Protein 5AJG (pdb70)

Radius of gyration: 19.53 Å; Cα contacts (8 Å, |Δi|>4): 679; chains: 1; bounding box: 51×51×45 Å

InterPro domains:
  IPR003018 GAF domain [PF01590] (153-315)
  IPR003018 GAF domain [SM00065] (152-326)
  IPR003594 Histidine kinase/HSP90-like ATPase domain [PF02518] (638-745)
  IPR003594 Histidine kinase/HSP90-like ATPase domain [SM00387] (637-747)
  IPR004358 Signal transduction histidine kinase-related protein, C-terminal [PR00344] (674-688)
  IPR004358 Signal transduction histidine kinase-related protein, C-terminal [PR00344] (707-725)
  IPR004358 Signal transduction histidine kinase-related protein, C-terminal [PR00344] (731-744)
  IPR005467 Histidine kinase domain [PS50109] (529-747)
  IPR013515 Phytochrome, central region [PF00360] (332-505)
  IPR013654 PAS fold-2 [PF08446] (24-128)
  IPR016132 Phytochrome chromophore attachment domain [PS50046] (152-310)
  IPR029016 GAF-like domain superfamily [G3DSA:3.30.450.40] (23-478)
  IPR035965 PAS domain superfamily [SSF55785] (13-129)
  IPR036097 Signal transduction histidine kinase, dimerisation/phosphoacceptor domain superfamily [SSF47384] (509-589)
  IPR036890 Histidine kinase/HSP90-like ATPase superfamily [G3DSA:3.30.565.10] (571-741)
  IPR036890 Histidine kinase/HSP90-like ATPase superfamily [SSF55874] (597-744)
  IPR043150 Phytochrome, PHY domain superfamily [G3DSA:3.30.450.270] (325-495)
  IPR050351 Bacteriophytochrome/Sensor protein kinase WalK/GraS-like [PTHR42878] (124-746)

CATH classification: 3.30.450.20 (+1 more: 3.30.450.40)

Solvent-accessible surface area: 14127 Å² total; per-residue (Å²): 153,96,97,25,69,9,102,72,87,69,10,67,132,23,68,118,160,28,23,47,60,22,11,16,45,22,38,3,14,0,12,52,27,0,0,0,4,0,0,32,13,162,54,0,74,0,16,0,0,0,88,26,0,30,102,32,21,65,74,102,11,108,76,4,74,47,57,50,0,49,66,42,10,92,141,17,22,70,42,1,105,91,43,30,177,98,34,82,23,81,5,99,138,21,117,108,32,80,6,15,0,15,0,16,94,50,71,116,2,2,0,0,10,2,8,71,78,106,62,88,188,86,5,60,138,30,3,72,52,6,107,67,69,173,22,1,4,85,45,4,2,86,14,3,56,137,40,5,45,2,5,11,0,2,3,10,77,25,40,152,95,20,29,2,60,15,64,3,19,2,84,119,157,87,53,145,42,49,87,40,94,157,51,68,32,61,71,20,28,52,20,6,53,44,8,25,47,146,73,66,12,28,19,4,4,49,1,181,21,82,52,18,62,2,55,49,46,38,6,75,67,84,117,36,32,1,40,0,14,18,2,20,0,16,8,18,16,91,66,64,27,91,69,3,77,128,73,43,9,8,2,13,3,16,2,2,0,32,24,59,49,131,20,31,0,9,3,19,0,12,31,118,79,74,58,66,8,53,15,102,42,20,62,33,1,43,104,3,2,121,48,1,14,38,10,2,85,122,54,87,118

Nearest PDB structures (foldseek):
  5ajg-assembly1_A  TM=1.003E+00  e=7.011E-70  Deinococcus radiodurans
  4cqh-assembly1_A  TM=9.995E-01  e=2.081E-64  Deinococcus radiodurans
  7z9e-assembly1_A  TM=9.883E-01  e=1.130E-60  Deinococcus radiodurans R1 = ATCC 13939 = DSM 20539
  7z9d-assembly1_A  TM=9.880E-01  e=2.053E-60  Deinococcus radiod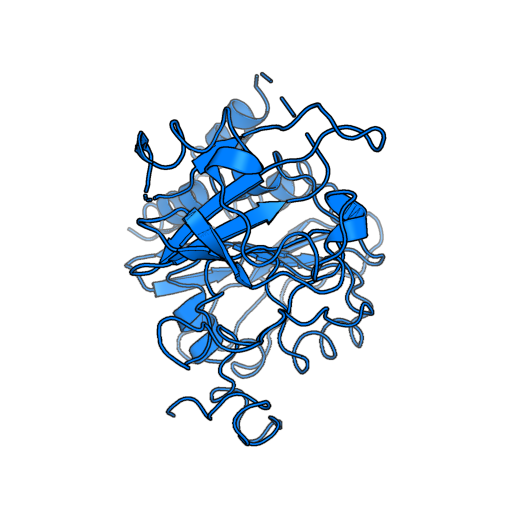urans R1 = ATCC 13939 = DSM 20539
  8bor-assembly1_A  TM=9.809E-01  e=2.938E-60  Deinococcus radiodurans R1 = ATCC 13939 = DSM 20539

Secondary structure (DSSP, 8-state):
-PPPPPGGGTPPPP-TT-GGG--TT--SEE-TTSEEEEEETTT-BEEEEETTHHHHHSS-HHHHTT-BHHHH-TTHHHHHHHH---EEEEE---TT--EEEEEEEETTEEEEEEEE--HHHHHHHHHHH--SHHHHHHHHHHHHHHHH--SEEEEEEE-TTS-EEEEEEEE-TTPPP-TT-EE-GGGS-HHHHHHHHHS-EEEES-TTPPPEEEESSEETTTTEE---TT-TTBPPPHHHHHHHHHTT-SEEEEEEEEETTEEEEEEEEEESS-----HHHHHHHHHHHHHHHHHHHHHH-

Organism: Deinococcus radiodurans (strain ATCC 13939 / DSM 20539 / JCM 16871 / CCUG 27074 / LMG 4051 / NBRC 15346 / NCIMB 9279 / VKM B-1422 / R1) (NCBI:txid243230)

Structure (mmCIF, N/CA/C/O backbone):
data_5AJG
#
_entry.id   5AJG
#
_cell.length_a   95.361
_cell.length_b   53.028
_cell.length_c   66.219
_cell.angle_alpha   90.00
_cell.angle_beta   90.90
_cell.angle_gamma   90.00
#
_symmetry.space_group_name_H-M   'C 1 2 1'
#
loop_
_entity.id
_entity.type
_entity.pdbx_description
1 polymer BACTERIOPHYTOCHROME
2 non-polymer '3-[2-[(Z)-[3-(2-carboxyethyl)-5-[(Z)-(4-ethenyl-3-methyl-5-oxidanylidene-pyrrol-2-ylidene)methyl]-4-methyl-pyrrol-1-ium -2-ylidene]methyl]-5-[(Z)-[(3E)-3-ethylidene-4-methyl-5-oxidanylidene-pyrrolidin-2-ylidene]methyl]-4-methyl-1H-pyrrol-3- yl]propanoic acid'
3 water water
#
loop_
_atom_site.group_PDB
_atom_site.id
_atom_site.type_symbol
_atom_site.label_atom_id
_atom_site.label_alt_id
_atom_site.label_comp_id
_atom_site.label_asym_id
_atom_site.label_entity_id
_atom_site.label_seq_id
_atom_site.pdbx_PDB_ins_code
_atom_site.Cartn_x
_atom_site.Cartn_y
_atom_site.Cartn_z
_atom_site.occupancy
_atom_site.B_iso_or_equiv
_atom_site.auth_seq_id
_atom_site.auth_comp_id
_atom_site.auth_asym_id
_atom_site.auth_atom_id
_atom_site.pdbx_PDB_model_num
ATOM 1 N N . LEU A 1 6 ? 0.186 -17.134 16.734 1.00 24.52 6 LEU A N 1
ATOM 2 C CA . LEU A 1 6 ? 1.585 -16.648 16.984 1.00 27.20 6 LEU A CA 1
ATOM 3 C C . LEU A 1 6 ? 1.553 -15.196 17.438 1.00 25.37 6 LEU A C 1
ATOM 4 O O . LEU A 1 6 ? 0.668 -14.457 17.024 1.00 26.25 6 LEU A O 1
ATOM 9 N N . PRO A 1 7 ? 2.540 -14.783 18.256 1.00 25.80 7 PRO A N 1
ATOM 10 C CA . PRO A 1 7 ? 2.545 -13.440 18.879 1.00 24.03 7 PRO A CA 1
ATOM 11 C C . PRO A 1 7 ? 2.575 -12.288 17.912 1.00 22.01 7 PRO A C 1
ATOM 12 O O . PRO A 1 7 ? 3.094 -12.404 16.795 1.00 21.16 7 PRO A O 1
ATOM 16 N N . PHE A 1 8 ? 2.001 -11.163 18.319 1.00 18.70 8 PHE A N 1
ATOM 17 C CA . PHE A 1 8 ? 1.972 -9.996 17.454 1.00 14.91 8 PHE A CA 1
ATOM 18 C C . PHE A 1 8 ? 3.381 -9.567 17.051 1.00 15.11 8 PHE A C 1
ATOM 19 O O . PHE A 1 8 ? 4.288 -9.506 17.888 1.00 16.88 8 PHE A O 1
ATOM 27 N N . PHE A 1 9 ? 3.518 -9.154 15.810 1.00 13.11 9 PHE A N 1
ATOM 28 C CA . PHE A 1 9 ? 4.662 -8.370 15.427 1.00 12.86 9 PHE A CA 1
ATOM 29 C C . PHE A 1 9 ? 4.559 -6.976 16.021 1.00 12.72 9 PHE A C 1
ATOM 30 O O . PHE A 1 9 ? 3.461 -6.484 16.261 1.00 13.04 9 PHE A O 1
ATOM 38 N N . PRO A 1 10 ? 5.692 -6.279 16.164 1.00 13.14 10 PRO A N 1
ATOM 39 C CA . PRO A 1 10 ? 5.614 -4.843 16.399 1.00 12.09 10 P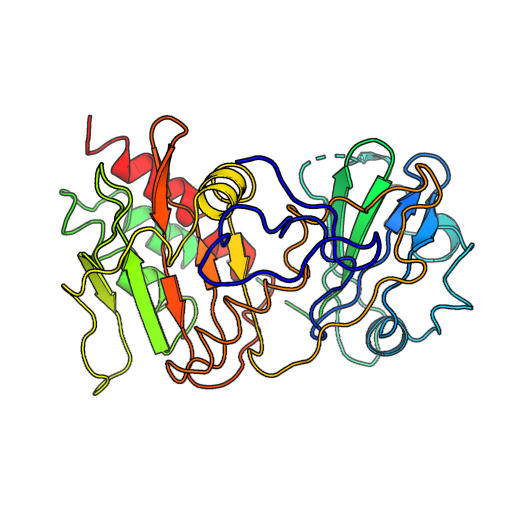RO A CA 1
ATOM 40 C C . PRO A 1 10 ? 4.865 -4.171 15.253 1.00 11.16 10 PRO A C 1
ATOM 41 O O . PRO A 1 10 ? 4.876 -4.645 14.128 1.00 11.98 10 PRO A O 1
ATOM 45 N N . PRO A 1 11 ? 4.244 -3.007 15.523 1.00 11.00 11 PRO A N 1
ATOM 46 C CA . PRO A 1 11 ? 3.634 -2.237 14.458 1.00 10.74 11 PRO A CA 1
ATOM 47 C C . PRO A 1 11 ? 4.702 -1.710 13.492 1.00 10.98 11 PRO A C 1
ATOM 48 O O . PRO A 1 11 ? 5.900 -1.671 13.800 1.00 11.05 11 PRO A O 1
ATOM 52 N N . LEU A 1 12 ? 4.258 -1.249 12.327 1.00 11.23 12 LEU A N 1
ATOM 53 C CA . LEU A 1 12 ? 5.197 -0.879 11.280 1.00 11.94 1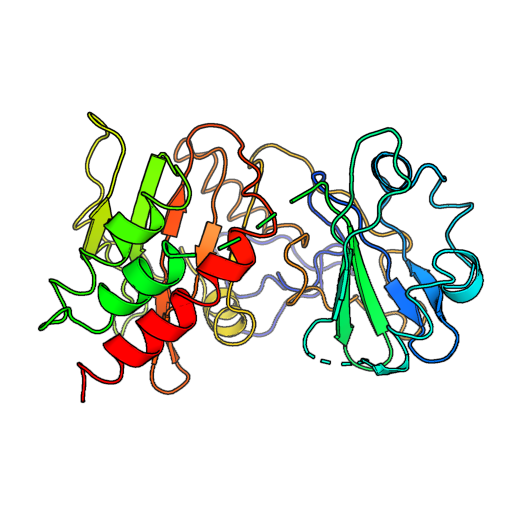2 LEU A CA 1
ATOM 54 C C . LEU A 1 12 ? 6.111 0.264 11.708 1.00 12.18 12 LEU A C 1
ATOM 55 O O . LEU A 1 12 ? 7.301 0.288 11.343 1.00 13.70 12 LEU A O 1
ATOM 60 N N . TYR A 1 13 ? 5.563 1.211 12.458 1.00 11.30 13 TYR A N 1
ATOM 61 C CA . 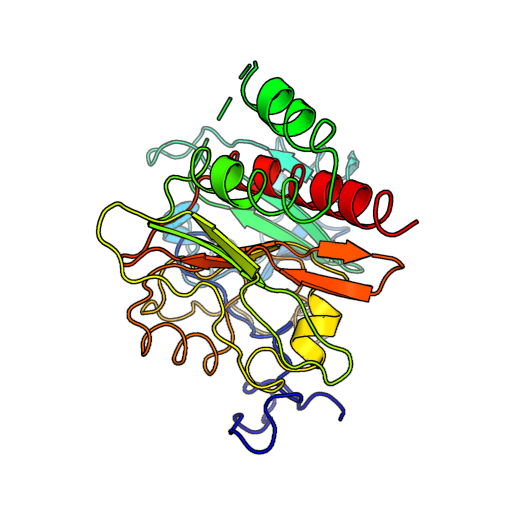TYR A 1 13 ? 6.315 2.388 12.876 1.00 12.01 13 TYR A CA 1
ATOM 62 C C . TYR A 1 13 ? 7.302 2.080 14.007 1.00 11.71 13 TYR A C 1
ATOM 63 O O . TYR A 1 13 ? 8.112 2.953 14.357 1.00 13.18 13 TYR A O 1
ATOM 72 N N . LEU A 1 14 ? 7.284 0.860 14.543 1.00 11.71 14 LEU A N 1
ATOM 73 C CA . LEU A 1 14 ? 8.335 0.364 15.455 1.00 12.73 14 LEU A CA 1
ATOM 74 C C . LEU A 1 14 ? 9.183 -0.719 14.777 1.00 13.30 14 LEU A C 1
ATOM 75 O O . LEU A 1 14 ? 9.830 -1.520 15.450 1.00 16.47 14 LEU A O 1
ATOM 80 N N . GLY A 1 15 ? 9.193 -0.724 13.448 1.00 13.60 15 GLY A N 1
ATOM 81 C CA . GLY A 1 15 ? 10.070 -1.584 12.693 1.00 15.26 15 GLY A CA 1
ATOM 82 C C . GLY A 1 15 ? 9.533 -2.975 12.439 1.00 15.13 15 GLY A C 1
ATOM 83 O O . GLY A 1 15 ? 10.286 -3.848 11.983 1.00 17.32 15 GLY A O 1
ATOM 84 N N . GLY A 1 16 ? 8.275 -3.239 12.745 1.00 13.97 16 GLY A N 1
ATOM 85 C CA . GLY A 1 16 ? 7.758 -4.584 12.550 1.00 13.44 16 GLY A CA 1
ATOM 86 C C . GLY A 1 16 ? 7.618 -4.917 11.099 1.00 13.43 16 GLY A C 1
ATOM 87 O O . GLY A 1 16 ? 7.484 -4.038 10.260 1.00 15.09 16 GLY A O 1
ATOM 88 N N . PRO A 1 17 ? 7.593 -6.209 10.768 1.00 14.15 17 PRO A N 1
ATOM 89 C CA . PRO A 1 17 ? 7.425 -6.585 9.376 1.00 14.98 17 PRO A CA 1
ATOM 90 C C . PRO A 1 17 ? 6.049 -6.204 8.842 1.00 13.55 17 PRO A C 1
ATOM 91 O O . PRO A 1 17 ? 5.046 -6.216 9.542 1.00 13.81 17 PRO A O 1
ATOM 95 N N . GLU A 1 18 ? 6.002 -5.947 7.543 1.00 14.19 18 GLU A N 1
ATOM 96 C CA . GLU A 1 18 ? 4.744 -5.866 6.842 1.00 13.41 18 GLU A CA 1
ATOM 97 C C . GLU A 1 18 ? 4.191 -7.262 6.595 1.00 13.01 18 GLU A C 1
ATOM 98 O O . GLU A 1 18 ? 4.913 -8.199 6.311 1.00 15.86 18 GLU A O 1
ATOM 104 N N . ILE A 1 19 ? 2.898 -7.362 6.721 1.00 15.06 19 ILE A N 1
ATOM 105 C CA . ILE A 1 19 ? 2.208 -8.611 6.742 1.00 13.42 19 ILE A CA 1
ATOM 106 C C . ILE A 1 19 ? 2.034 -9.202 5.347 1.00 12.64 19 ILE A C 1
ATOM 107 O O . ILE A 1 19 ? 1.721 -8.470 4.412 1.00 13.16 19 ILE A O 1
ATOM 112 N N . THR A 1 20 ? 2.227 -10.506 5.236 1.00 13.34 20 THR A N 1
ATOM 113 C CA . THR A 1 20 ? 1.929 -11.208 4.031 1.00 13.23 20 THR A CA 1
ATOM 114 C C . THR A 1 20 ? 0.948 -12.355 4.341 1.00 11.98 20 THR A C 1
ATOM 115 O O . THR A 1 20 ? 0.575 -12.596 5.483 1.00 12.76 20 THR A O 1
ATOM 119 N N . THR A 1 21 ? 0.601 -13.120 3.313 1.00 13.34 21 THR A N 1
ATOM 120 C CA . THR A 1 21 ? -0.236 -14.285 3.516 1.00 13.70 21 THR A CA 1
ATOM 121 C C . THR A 1 21 ? 0.441 -15.378 4.373 1.00 14.16 21 THR A C 1
ATOM 122 O O . THR A 1 21 ? -0.222 -16.314 4.787 1.00 16.46 21 THR A O 1
ATOM 126 N N . GLU A 1 22 ? 1.743 -15.272 4.614 1.00 14.06 22 GLU A N 1
ATOM 127 C CA . GLU A 1 22 ? 2.411 -16.203 5.521 1.00 16.26 22 GLU A CA 1
ATOM 128 C C . GLU A 1 22 ? 2.197 -15.922 7.002 1.00 15.48 22 GLU A C 1
ATOM 129 O O . GLU A 1 22 ? 2.484 -16.757 7.843 1.00 19.52 22 GLU A O 1
ATOM 135 N N . ASN A 1 23 ? 1.700 -14.741 7.351 1.00 14.45 23 ASN A N 1
ATOM 136 C CA . ASN A 1 23 ? 1.669 -14.301 8.744 1.00 14.22 23 ASN A CA 1
ATOM 137 C C . ASN A 1 23 ? 0.510 -13.341 9.058 1.00 12.78 23 ASN A C 1
ATOM 138 O O . ASN A 1 23 ? 0.617 -12.536 9.986 1.00 14.31 23 ASN A O 1
ATOM 143 N N . CYS A 1 24 ? -0.615 -13.567 8.393 1.00 14.07 24 CYS A N 1
ATOM 144 C CA . CYS A 1 24 ? -1.849 -12.815 8.597 1.00 13.99 24 CYS A CA 1
ATOM 145 C C . CYS A 1 24 ? -2.138 -12.553 10.059 1.00 13.32 24 CYS A C 1
ATOM 146 O O . CYS A 1 24 ? -2.568 -11.463 10.435 1.00 14.66 24 CYS A O 1
ATOM 149 N N . GLU A 1 25 ? -1.986 -13.581 10.870 1.00 12.78 25 GLU A N 1
ATOM 150 C CA A GLU A 1 25 ? -2.422 -13.599 12.238 0.50 14.07 25 GLU A CA 1
ATOM 151 C CA B GLU A 1 25 ? -2.499 -13.479 12.231 0.50 12.15 25 GLU A CA 1
ATOM 152 C C . GLU A 1 25 ? -1.565 -12.731 13.171 1.00 12.36 25 GLU A C 1
ATOM 153 O O . GLU A 1 25 ? -1.949 -12.509 14.291 1.00 14.19 25 GLU A O 1
ATOM 164 N N . ARG A 1 26 ? -0.381 -12.313 12.689 1.00 11.76 26 ARG A N 1
ATOM 165 C CA . ARG A 1 26 ? 0.583 -11.605 13.545 1.00 11.93 26 ARG A CA 1
ATOM 166 C C . ARG A 1 26 ? 0.452 -10.088 13.447 1.00 11.91 26 ARG A C 1
ATOM 167 O O . ARG A 1 26 ? 1.138 -9.361 14.151 1.00 12.60 26 ARG A O 1
ATOM 175 N N . GLU A 1 27 ? -0.399 -9.586 12.568 1.00 11.41 27 GLU A N 1
ATOM 176 C CA . GLU A 1 27 ? -0.550 -8.153 12.426 1.00 11.36 27 GLU A CA 1
ATOM 177 C C . GLU A 1 27 ? -1.184 -7.571 13.677 1.00 10.86 27 GLU A C 1
ATOM 178 O O . GLU A 1 27 ? -2.252 -8.010 14.079 1.00 11.21 27 GLU A O 1
ATOM 184 N N . PRO A 1 28 ? -0.564 -6.534 14.267 1.00 10.20 28 PRO A N 1
ATOM 185 C CA . PRO A 1 28 ? -1.136 -5.910 15.477 1.00 10.25 28 PRO A CA 1
ATOM 186 C C . PRO A 1 28 ? -2.185 -4.871 15.065 1.00 9.33 28 PRO A C 1
ATOM 187 O O . PRO A 1 28 ? -1.987 -3.653 15.145 1.00 9.91 28 PRO A O 1
ATOM 191 N N . ILE A 1 29 ? -3.334 -5.384 14.635 1.00 9.97 29 ILE A N 1
ATOM 192 C CA . ILE A 1 29 ? -4.359 -4.542 14.003 1.00 9.32 29 ILE A CA 1
ATOM 193 C C . ILE A 1 29 ? -4.936 -3.532 14.983 1.00 9.18 29 ILE A C 1
ATOM 194 O O . ILE A 1 29 ? -5.534 -2.546 14.557 1.00 9.85 29 ILE A O 1
ATOM 199 N N . HIS A 1 30 ? -4.786 -3.774 16.290 1.00 9.36 30 HIS A N 1
ATOM 200 C CA . HIS A 1 30 ? -5.342 -2.887 17.294 1.00 9.89 30 HIS A CA 1
ATOM 201 C C . HIS A 1 30 ? -4.536 -1.604 17.511 1.00 9.48 30 HIS A C 1
ATOM 202 O O . HIS A 1 30 ? -5.018 -0.704 18.173 1.00 10.00 30 HIS A O 1
ATOM 209 N N . ILE A 1 31 ? -3.319 -1.547 16.983 1.00 9.16 31 ILE A N 1
ATOM 210 C CA . ILE A 1 31 ? -2.402 -0.408 17.210 1.00 9.41 31 ILE A CA 1
ATOM 211 C C . ILE A 1 31 ? -1.840 0.160 15.908 1.00 8.85 31 ILE A C 1
ATOM 212 O O . ILE A 1 31 ? -0.616 0.326 15.754 1.00 10.09 31 ILE A O 1
ATOM 217 N N . PRO A 1 32 ? -2.702 0.547 14.950 1.00 9.06 32 PRO A N 1
ATOM 218 C CA . PRO A 1 32 ? -2.170 1.031 13.690 1.00 9.54 32 PRO A CA 1
ATOM 219 C C . PRO A 1 32 ? -1.594 2.454 13.751 1.00 9.29 32 PRO A C 1
ATOM 220 O O . PRO A 1 32 ? -0.968 2.889 12.780 1.00 10.69 32 PRO A O 1
ATOM 224 N N . GLY A 1 33 ? -1.846 3.181 14.823 1.00 8.92 33 GLY A N 1
ATOM 225 C CA . GLY A 1 33 ? -1.301 4.544 14.901 1.00 8.98 33 GLY A CA 1
ATOM 226 C C . GLY A 1 33 ? -1.944 5.533 13.949 1.00 8.98 33 GLY A C 1
ATOM 227 O O . GLY A 1 33 ? -1.360 6.575 13.654 1.00 9.71 33 GLY A O 1
ATOM 228 N N . SER A 1 34 ? -3.158 5.240 13.497 1.00 9.09 34 SER A N 1
ATOM 229 C CA . SER A 1 34 ? -3.820 5.988 12.441 1.00 8.87 34 SER A CA 1
ATOM 230 C C . SER A 1 34 ? -5.314 5.653 12.460 1.00 8.97 34 SER A C 1
ATOM 231 O O . SER A 1 34 ? -5.726 4.654 13.061 1.00 9.04 34 SER A O 1
ATOM 234 N N . ILE A 1 35 ? -6.066 6.545 11.813 1.00 8.78 35 ILE A N 1
ATOM 235 C CA . ILE A 1 35 ? -7.523 6.488 11.773 1.00 8.37 35 ILE A CA 1
ATOM 236 C C . ILE A 1 35 ? -8.042 6.646 10.380 1.00 8.34 35 ILE A C 1
ATOM 237 O O . ILE A 1 35 ? -7.332 7.005 9.451 1.00 9.62 35 ILE A O 1
ATOM 242 N N . GLN A 1 36 ? -9.325 6.384 10.229 1.00 8.90 36 GLN A N 1
ATOM 243 C CA . GLN A 1 36 ? -10.048 6.608 8.991 1.00 8.66 36 GLN A CA 1
ATOM 244 C C . GLN A 1 36 ? -10.460 8.082 8.910 1.00 8.87 36 GLN A C 1
ATOM 245 O O . GLN A 1 36 ? -10.772 8.718 9.929 1.00 10.00 36 GLN A O 1
ATOM 251 N N . PRO A 1 37 ? -10.537 8.630 7.689 1.00 8.53 37 PRO A N 1
ATOM 252 C CA . PRO A 1 37 ? -10.696 10.086 7.558 1.00 9.48 37 PRO A CA 1
ATOM 253 C C . PRO A 1 37 ? -12.095 10.627 7.738 1.00 9.99 37 PRO A C 1
ATOM 254 O O . PRO A 1 37 ? -12.268 11.841 7.661 1.00 11.54 37 PRO A O 1
ATOM 258 N N . HIS A 1 38 ? -13.102 9.805 8.004 1.00 9.74 38 HIS A N 1
ATOM 259 C CA . HIS A 1 38 ? -14.461 10.311 8.211 1.00 10.18 38 HIS A CA 1
ATOM 260 C C . HIS A 1 38 ? -14.693 10.896 9.584 1.00 9.41 38 HIS A C 1
ATOM 261 O O . HIS A 1 38 ? -15.767 11.406 9.834 1.00 10.87 38 HIS A O 1
ATOM 268 N N . GLY A 1 39 ? -13.700 10.828 10.473 1.00 9.16 39 GLY A N 1
ATOM 269 C CA . GLY A 1 39 ? -13.775 11.497 11.747 1.00 9.08 39 GLY A CA 1
ATOM 270 C C . GLY A 1 39 ? -12.403 11.950 12.177 1.00 9.06 39 GLY A C 1
ATOM 271 O O . GLY A 1 39 ? -11.433 11.781 11.445 1.00 9.57 39 GLY A O 1
ATOM 272 N N . ALA A 1 40 ? -12.345 12.533 13.372 1.00 9.23 40 ALA A N 1
ATOM 273 C CA . ALA A 1 40 ? -11.081 12.929 14.004 1.00 9.74 40 ALA A CA 1
ATOM 274 C C . ALA A 1 40 ? -10.949 12.207 15.343 1.00 8.84 40 ALA A C 1
ATOM 275 O O . ALA A 1 40 ? -11.941 11.860 15.960 1.00 9.58 40 ALA A O 1
ATOM 277 N N . LEU A 1 41 ? -9.710 12.033 15.778 1.00 9.08 41 LEU A N 1
ATOM 278 C CA . LEU A 1 41 ? -9.431 11.361 17.026 1.00 9.27 41 LEU A CA 1
ATOM 279 C C . LEU A 1 41 ? -8.379 12.163 17.790 1.00 9.43 41 LEU A C 1
ATOM 280 O O . LEU A 1 41 ? -7.355 12.534 17.225 1.00 10.22 41 LEU A O 1
ATOM 285 N N . LEU A 1 42 ? -8.667 12.387 19.075 1.00 9.21 42 LEU A N 1
ATOM 286 C CA A LEU A 1 42 ? -7.740 12.944 20.068 0.50 10.22 42 LEU A CA 1
ATOM 287 C CA B LEU A 1 42 ? -7.688 12.912 20.007 0.50 10.44 42 LEU A CA 1
ATOM 288 C C . LEU A 1 42 ? -7.516 11.934 21.146 1.00 9.29 42 LEU A C 1
ATOM 289 O O . LEU A 1 42 ? -8.457 11.224 21.502 1.00 10.69 42 LEU A O 1
ATOM 298 N N . THR A 1 43 ? -6.329 11.917 21.744 1.00 9.10 43 THR A N 1
ATOM 299 C CA . THR A 1 43 ? -6.129 11.231 23.009 1.00 9.74 43 THR A CA 1
ATOM 300 C C . THR A 1 43 ? -5.718 12.257 24.042 1.00 9.46 43 THR A C 1
ATOM 301 O O . THR A 1 43 ? -5.067 13.241 23.715 1.00 10.25 43 THR A O 1
ATOM 305 N N . ALA A 1 44 ? -6.118 12.010 25.299 1.00 10.41 44 ALA A N 1
ATOM 306 C CA . ALA A 1 44 ? -5.862 12.948 26.366 1.00 10.80 44 ALA A CA 1
ATOM 307 C C . ALA A 1 44 ? -5.528 12.218 27.638 1.00 11.12 44 ALA A C 1
ATOM 308 O O . ALA A 1 44 ? -5.997 11.134 27.919 1.00 12.18 44 ALA A O 1
ATOM 310 N N . ASP A 1 45 ? -4.695 12.856 28.472 1.00 11.93 45 ASP A N 1
ATOM 311 C CA . ASP A 1 45 ? -4.382 12.320 29.762 1.00 12.54 45 ASP A CA 1
ATOM 312 C C . ASP A 1 45 ? -5.651 12.225 30.616 1.00 13.00 45 ASP A C 1
ATOM 313 O O . ASP A 1 45 ? -6.401 13.202 30.744 1.00 13.99 45 ASP A O 1
ATOM 318 N N . GLY A 1 46 ? -5.867 11.081 31.236 1.00 13.57 46 GLY A N 1
ATOM 319 C CA . GLY A 1 46 ? -7.084 10.842 31.987 1.00 14.11 46 GLY A CA 1
ATOM 320 C C . GLY A 1 46 ? -7.212 11.544 33.323 1.00 15.75 46 GLY A C 1
ATOM 321 O O . GLY A 1 46 ? -8.272 11.482 33.907 1.00 17.19 46 GLY A O 1
ATOM 322 N N . HIS A 1 47 ? -6.151 12.179 33.802 1.00 14.89 47 HIS A N 1
ATOM 323 C CA . HIS A 1 47 ? -6.174 12.990 34.998 1.00 15.66 47 HIS A CA 1
ATOM 324 C C . HIS A 1 47 ? -6.152 14.447 34.660 1.00 15.21 47 HIS A C 1
ATOM 325 O O . HIS A 1 47 ? -7.013 15.172 35.138 1.00 17.85 47 HIS A O 1
ATOM 332 N N . SER A 1 48 ? -5.188 14.915 33.872 1.00 15.45 48 SER A N 1
ATOM 333 C CA . SER A 1 48 ? -5.069 16.338 33.586 1.00 16.16 48 SER A CA 1
ATOM 334 C C . SER A 1 48 ? -5.987 16.823 32.471 1.00 16.16 48 SER A C 1
ATOM 335 O O . SER A 1 48 ? -6.244 18.010 32.372 1.00 17.27 48 SER A O 1
ATOM 338 N N . GLY A 1 49 ? -6.382 15.922 31.563 1.00 14.50 49 GLY A N 1
ATOM 339 C CA . GLY A 1 49 ? -7.069 16.282 30.333 1.00 15.39 49 GLY A CA 1
ATOM 340 C C . GLY A 1 49 ? -6.180 16.897 29.285 1.00 14.06 49 GLY A C 1
ATOM 341 O O . GLY A 1 49 ? -6.671 17.341 28.267 1.00 14.92 49 GLY A O 1
ATOM 342 N N . GLU A 1 50 ? -4.842 16.875 29.472 1.00 14.03 50 GLU A N 1
ATOM 343 C CA . GLU A 1 50 ? -3.933 17.378 28.441 1.00 13.70 50 GLU A CA 1
ATOM 344 C C . GLU A 1 50 ? -4.149 16.553 27.155 1.00 12.55 50 GLU A C 1
ATOM 345 O O . GLU A 1 50 ? -4.047 15.324 27.207 1.00 12.52 50 GLU A O 1
ATOM 351 N N . VAL A 1 51 ? -4.328 17.232 26.022 1.00 12.86 51 VAL A N 1
ATOM 352 C CA . VAL A 1 51 ? -4.426 16.573 24.728 1.00 11.56 51 VAL A CA 1
ATOM 353 C C . VAL A 1 51 ? -3.008 16.141 24.335 1.00 10.78 51 VAL A C 1
ATOM 354 O O . VAL A 1 51 ? -2.112 16.984 24.178 1.00 12.48 51 VAL A O 1
ATOM 358 N N . LEU A 1 52 ? -2.840 14.836 24.179 1.00 10.51 52 LEU A N 1
ATOM 359 C CA . LEU A 1 52 ? -1.560 14.215 23.939 1.00 10.34 52 LEU A CA 1
ATOM 360 C C . LEU A 1 52 ? -1.298 13.860 22.504 1.00 10.01 52 LEU A C 1
ATOM 361 O O . LEU A 1 52 ? -0.177 13.980 22.027 1.00 11.50 52 LEU A O 1
ATOM 366 N N . GLN A 1 53 ? -2.320 13.356 21.806 1.00 9.32 53 GLN A N 1
ATOM 367 C CA . GLN A 1 53 ? -2.199 12.940 20.412 1.00 9.54 53 GLN A CA 1
ATOM 368 C C . GLN A 1 53 ? -3.389 13.493 19.643 1.00 9.07 53 GLN A C 1
ATOM 369 O O . GLN A 1 53 ? -4.488 13.536 20.163 1.00 9.97 53 GLN A O 1
ATOM 375 N N . VAL A 1 54 ? -3.146 13.876 18.404 1.00 9.37 54 VAL A N 1
ATOM 376 C CA . VAL A 1 54 ? -4.185 14.466 17.555 1.00 9.98 54 VAL A CA 1
ATOM 377 C C . VAL A 1 54 ? -4.058 13.863 16.153 1.00 9.48 54 VAL A C 1
ATOM 378 O O . VAL A 1 54 ? -2.979 13.829 15.581 1.00 10.06 54 VAL A O 1
ATOM 382 N N . SER A 1 55 ? -5.173 13.404 15.580 1.00 9.15 55 SER A N 1
ATOM 383 C CA . SER A 1 55 ? -5.136 12.962 14.215 1.00 9.16 55 SER A CA 1
ATOM 384 C C . SER A 1 55 ? -4.795 14.134 13.290 1.00 9.15 55 SER A C 1
ATOM 385 O O . SER A 1 55 ? -5.208 15.260 13.509 1.00 9.94 55 SER A O 1
ATOM 388 N N . LEU A 1 56 ? -4.045 13.858 12.238 1.00 10.04 56 LEU A N 1
ATOM 389 C CA . LEU A 1 56 ? -3.531 14.957 11.382 1.00 10.61 56 LEU A CA 1
ATOM 390 C C . LEU A 1 56 ? -4.624 15.721 10.649 1.00 10.97 56 LEU A C 1
ATOM 391 O O . LEU A 1 56 ? -4.385 16.831 10.228 1.00 12.34 56 LEU A O 1
ATOM 396 N N . ASN A 1 57 ? -5.811 15.132 10.547 1.00 10.55 57 ASN A N 1
ATOM 397 C CA . ASN A 1 57 ? -6.959 15.751 9.872 1.00 10.98 57 ASN A CA 1
ATOM 398 C C . ASN A 1 57 ? -7.853 16.507 10.846 1.00 11.14 57 ASN A C 1
ATOM 399 O O . ASN A 1 57 ? -8.955 16.896 10.483 1.00 12.46 57 ASN A O 1
ATOM 404 N N . ALA A 1 58 ? -7.426 16.759 12.101 1.00 11.12 58 ALA A N 1
ATOM 405 C CA . ALA A 1 58 ? -8.381 17.207 13.104 1.00 11.88 58 ALA A CA 1
ATOM 406 C C . ALA A 1 58 ? -9.018 18.544 12.762 1.00 12.13 58 ALA A C 1
ATOM 407 O O . ALA A 1 58 ? -10.141 18.807 13.175 1.00 13.31 58 ALA A O 1
ATOM 409 N N . ALA A 1 59 ? -8.304 19.420 12.063 1.00 13.05 59 ALA A N 1
ATOM 410 C CA . ALA A 1 59 ? -8.876 20.726 11.728 1.00 14.91 59 ALA A CA 1
ATOM 411 C C . ALA A 1 59 ? -10.159 20.607 10.885 1.00 15.16 59 ALA A C 1
ATOM 412 O O . ALA A 1 59 ? -11.026 21.462 10.988 1.00 18.18 59 ALA A O 1
ATOM 414 N N . THR A 1 60 ? -10.279 19.539 10.107 1.00 14.50 60 THR A N 1
ATOM 415 C CA . THR A 1 60 ? -11.473 19.275 9.259 1.00 15.34 60 THR A CA 1
ATOM 416 C C . THR A 1 60 ? -12.731 19.216 10.100 1.00 15.16 60 THR A C 1
ATOM 417 O O . THR A 1 60 ? -13.801 19.648 9.682 1.00 16.97 60 THR A O 1
ATOM 421 N N . PHE A 1 61 ? -12.612 18.667 11.304 1.00 15.24 61 PHE A N 1
ATOM 422 C CA . PHE A 1 61 ? -13.765 18.457 12.147 1.00 13.83 61 PHE A CA 1
ATOM 423 C C . PHE A 1 61 ? -13.829 19.422 13.318 1.00 15.01 61 PHE A C 1
ATOM 424 O O . PHE A 1 61 ? -14.925 19.730 13.769 1.00 18.80 61 PHE A O 1
ATOM 432 N N . LEU A 1 62 ? -12.677 19.887 13.822 1.00 14.26 62 LEU A N 1
ATOM 433 C CA . LEU A 1 62 ? -12.609 20.693 14.996 1.00 14.70 62 LEU A CA 1
ATOM 434 C C . LEU A 1 62 ? -12.251 22.155 14.757 1.00 16.25 62 LEU A C 1
ATOM 435 O O . LEU A 1 62 ? -12.357 22.972 15.664 1.00 19.72 62 LEU A O 1
ATOM 440 N N . GLY A 1 63 ? -11.797 22.483 13.572 1.00 16.55 63 GLY A N 1
ATOM 441 C CA . GLY A 1 63 ? -11.508 23.874 13.202 1.00 17.07 63 GLY A CA 1
ATOM 442 C C . GLY A 1 63 ? -10.171 24.423 13.674 1.00 18.33 63 GLY A C 1
ATOM 443 O O . GLY A 1 63 ? -9.877 25.569 13.428 1.00 22.80 63 GLY A O 1
ATOM 444 N N . GLN A 1 64 ? -9.374 23.638 14.386 1.00 17.94 64 GLN A N 1
ATOM 445 C CA . GLN A 1 64 ? -8.061 24.059 14.822 1.00 18.84 64 GLN A CA 1
ATOM 446 C C . GLN A 1 64 ? -7.026 23.054 14.385 1.00 16.47 64 GLN A C 1
ATOM 447 O O . GLN A 1 64 ? -7.305 21.878 14.323 1.00 16.95 64 GLN A O 1
ATOM 453 N N . GLU A 1 65 ? -5.827 23.543 14.080 1.00 17.71 65 GLU A N 1
ATOM 454 C CA . GLU A 1 65 ? -4.754 22.674 13.624 1.00 18.91 65 GLU A CA 1
ATOM 455 C C . GLU A 1 65 ? -4.263 21.769 14.753 1.00 15.86 65 GLU A C 1
ATOM 456 O O . GLU A 1 65 ? -4.284 22.145 15.943 1.00 16.66 65 GLU A O 1
ATOM 462 N N . PRO A 1 66 ? -3.753 20.597 14.390 1.00 15.74 66 PRO A N 1
ATOM 463 C CA . PRO A 1 66 ? -3.206 19.709 15.454 1.00 15.76 66 PRO A CA 1
ATOM 464 C C . PRO A 1 66 ? -2.178 20.346 16.396 1.00 16.57 66 PRO A C 1
ATOM 465 O O . PRO A 1 66 ? -2.203 20.114 17.606 1.00 18.22 66 PRO A O 1
ATOM 469 N N . THR A 1 67 ? -1.270 21.162 15.841 1.00 18.05 67 THR A N 1
ATOM 470 C CA A THR A 1 67 ? -0.234 21.867 16.598 0.50 20.27 67 THR A CA 1
ATOM 471 C CA B THR A 1 67 ? -0.244 21.813 16.655 0.50 19.91 67 THR A CA 1
ATOM 472 C C . THR A 1 67 ? -0.839 22.753 17.684 1.00 21.75 67 THR A C 1
ATOM 473 O O . THR A 1 67 ? -0.242 22.957 18.734 1.00 25.21 67 THR A O 1
ATOM 480 N N . VAL A 1 68 ? -2.002 23.317 17.397 1.00 19.82 68 VAL A N 1
ATOM 481 C CA . VAL A 1 68 ? -2.708 24.219 18.296 1.00 20.23 68 VAL A CA 1
ATOM 482 C C . VAL A 1 68 ? -3.462 23.410 19.335 1.00 18.74 68 VAL A C 1
ATOM 483 O O . VAL A 1 68 ? -3.511 23.763 20.480 1.00 21.65 68 VAL A O 1
ATOM 487 N N . LEU A 1 69 ? -4.078 22.309 18.914 1.00 16.99 69 LEU A N 1
ATOM 488 C CA . LEU A 1 69 ? -4.841 21.469 19.830 1.00 16.67 69 LEU A CA 1
ATOM 489 C C . LEU A 1 69 ? -3.951 20.739 20.839 1.00 16.26 69 LEU A C 1
ATOM 490 O O . LEU A 1 69 ? -4.262 20.670 22.016 1.00 16.73 69 LEU A O 1
ATOM 495 N N . ARG A 1 70 ? -2.825 20.217 20.373 1.00 15.64 70 ARG A N 1
ATOM 496 C CA A ARG A 1 70 ? -1.949 19.420 21.228 0.60 15.80 70 ARG A CA 1
ATOM 497 C CA B ARG A 1 70 ? -1.899 19.429 21.199 0.40 14.24 70 ARG A CA 1
ATOM 498 C C . ARG A 1 70 ? -1.408 20.286 22.360 1.00 15.10 70 ARG A C 1
ATOM 499 O O . ARG A 1 70 ? -0.911 21.386 22.165 1.00 18.11 70 ARG A O 1
ATOM 514 N N . GLY A 1 71 ? -1.526 19.762 23.563 1.00 14.96 71 GLY A N 1
ATOM 515 C CA . GLY A 1 71 ? -1.043 20.442 24.736 1.00 16.94 71 GLY A CA 1
ATOM 516 C C . GLY A 1 71 ? -2.096 21.241 25.465 1.00 19.28 71 GLY A C 1
ATOM 517 O O . GLY A 1 71 ? -1.925 21.561 26.648 1.00 22.13 71 GLY A O 1
ATOM 518 N N . GLN A 1 72 ? -3.168 21.598 24.766 1.00 18.44 72 GLN A N 1
ATOM 519 C CA . GLN A 1 72 ? -4.327 22.174 25.441 1.00 19.10 72 GLN A CA 1
ATOM 520 C C . GLN A 1 72 ? -5.049 21.144 26.305 1.00 17.63 72 GLN A C 1
ATOM 521 O O . GLN A 1 72 ? -4.946 19.956 26.057 1.00 19.04 72 GLN A O 1
ATOM 527 N N . THR A 1 73 ? -5.827 21.585 27.286 1.00 20.25 73 THR A N 1
ATOM 528 C CA . THR A 1 73 ? -6.602 20.672 28.098 1.00 18.99 73 THR A CA 1
ATOM 529 C C . THR A 1 73 ? -8.026 20.548 27.573 1.00 19.66 73 THR A C 1
ATOM 530 O O . THR A 1 73 ? -8.555 21.471 26.929 1.00 23.71 73 THR A O 1
ATOM 534 N N . LEU A 1 74 ? -8.642 19.402 27.849 1.00 19.31 74 LEU A N 1
ATOM 535 C CA . LEU A 1 74 ? -10.061 19.225 27.601 1.00 20.84 74 LEU A CA 1
ATOM 536 C C . LEU A 1 74 ? -10.923 20.191 28.392 1.00 22.31 74 LEU A C 1
ATOM 537 O O . LEU A 1 74 ? -12.002 20.520 27.938 1.00 28.06 74 LEU A O 1
ATOM 542 N N . ALA A 1 75 ? -10.450 20.677 29.540 1.00 23.01 75 ALA A N 1
ATOM 543 C CA . ALA A 1 75 ? -11.175 21.745 30.242 1.00 27.17 75 ALA A CA 1
ATOM 544 C C . ALA A 1 75 ? -11.306 23.020 29.407 1.00 27.64 75 ALA A C 1
ATOM 545 O O . ALA A 1 75 ? -12.346 23.670 29.440 1.00 37.12 75 ALA A O 1
ATOM 547 N N . ALA A 1 76 ? -10.259 23.366 28.669 1.00 27.44 76 ALA A N 1
ATOM 548 C CA . ALA A 1 76 ? -10.217 24.559 27.835 1.00 36.21 76 ALA A CA 1
ATOM 549 C C . ALA A 1 76 ? -11.012 24.268 26.541 1.00 32.61 76 ALA A C 1
ATOM 550 O O . ALA A 1 76 ? -11.785 25.111 26.093 1.00 40.75 76 ALA A O 1
ATOM 552 N N . LEU A 1 77 ? -10.839 23.089 25.947 1.00 30.41 77 LEU A N 1
ATOM 553 C CA . LEU A 1 77 ? -11.374 22.815 24.621 1.00 28.60 77 LEU A CA 1
ATOM 554 C C . LEU A 1 77 ? -12.842 22.379 24.627 1.00 31.05 77 LEU A C 1
ATOM 555 O O . LEU A 1 77 ? -13.603 22.706 23.695 1.00 33.81 77 LEU A O 1
ATOM 560 N N . LEU A 1 78 ? -13.228 21.632 25.657 1.00 29.51 78 LEU A N 1
ATOM 561 C CA . LEU A 1 78 ? -14.574 21.063 25.822 1.00 31.88 78 LEU A CA 1
ATOM 562 C C . LEU A 1 78 ? -15.117 21.382 27.221 1.00 31.57 78 LEU A C 1
ATOM 563 O O . LEU A 1 78 ? -15.375 20.459 28.007 1.00 32.41 78 LEU A O 1
ATOM 568 N N . PRO A 1 79 ? -15.301 22.682 27.542 1.00 33.69 79 PRO A N 1
ATOM 569 C CA . PRO A 1 79 ? -15.615 23.025 28.925 1.00 36.54 79 PRO A CA 1
ATOM 570 C C . PRO A 1 79 ? -16.866 22.337 29.505 1.00 45.62 79 PRO A C 1
ATOM 571 O O . PRO A 1 79 ? -16.887 22.013 30.695 1.00 49.50 79 PRO A O 1
ATOM 575 N N . GLU A 1 80 ? -17.873 22.093 28.670 1.00 47.84 80 GLU A N 1
ATOM 576 C CA . GLU A 1 80 ? -19.104 21.420 29.108 1.00 49.25 80 GLU A CA 1
ATOM 577 C C . GLU A 1 80 ? -18.962 19.907 29.304 1.00 44.08 80 GLU A C 1
ATOM 578 O O . GLU A 1 80 ? -19.550 19.337 30.222 1.00 57.46 80 GLU A O 1
ATOM 584 N N . GLN A 1 81 ? -18.207 19.257 28.430 1.00 32.04 81 GLN A N 1
ATOM 585 C CA . GLN A 1 81 ? -18.119 17.800 28.449 1.00 35.83 81 GLN A CA 1
ATOM 586 C C . GLN A 1 81 ? -17.095 17.278 29.427 1.00 36.06 81 GLN A C 1
ATOM 587 O O . GLN A 1 81 ? -17.272 16.169 29.936 1.00 35.82 81 GLN A O 1
ATOM 593 N N . TRP A 1 82 ? -16.023 18.046 29.655 1.00 33.73 82 TRP A N 1
ATOM 594 C CA . TRP A 1 82 ? -14.936 17.611 30.531 1.00 33.39 82 TRP A CA 1
ATOM 595 C C . TRP A 1 82 ? -15.440 17.185 31.885 1.00 35.22 82 TRP A C 1
ATOM 596 O O . TRP A 1 82 ? -15.164 16.055 32.282 1.00 33.75 82 TRP A O 1
ATOM 607 N N . PRO A 1 83 ? -16.186 18.066 32.598 1.00 38.71 83 PRO A N 1
ATOM 608 C CA . PRO A 1 83 ? -16.730 17.574 33.875 1.00 39.89 83 PRO A CA 1
ATOM 609 C C . PRO A 1 83 ? -17.573 16.306 33.709 1.00 34.62 83 PRO A C 1
ATOM 610 O O . PRO A 1 83 ? -17.422 15.360 34.454 1.00 32.89 83 PRO A O 1
ATOM 614 N N . ALA A 1 84 ? -18.436 16.258 32.697 1.00 38.15 84 ALA A N 1
ATOM 615 C CA . ALA A 1 84 ? -19.246 15.064 32.473 1.00 33.62 84 ALA A CA 1
ATOM 616 C C . ALA A 1 84 ? -18.367 13.870 32.112 1.00 33.95 84 ALA A C 1
ATOM 617 O O . ALA A 1 84 ? -18.676 12.717 32.464 1.00 33.27 84 ALA A O 1
ATOM 619 N N . LEU A 1 85 ? -17.285 14.181 31.392 1.00 39.92 85 LEU A N 1
ATOM 620 C CA A LEU A 1 85 ? -16.259 13.197 31.031 0.50 37.18 85 LEU A CA 1
ATOM 621 C CA B LEU A 1 85 ? -16.276 13.198 31.029 0.50 38.15 85 LEU A CA 1
ATOM 622 C C . LEU A 1 85 ? -15.578 12.652 32.269 1.00 41.15 85 LEU A C 1
ATOM 623 O O . LEU A 1 85 ? -15.474 11.436 32.434 1.00 46.40 85 LEU A O 1
ATOM 632 N N . GLN A 1 86 ? -15.104 13.571 33.123 1.00 37.74 86 GLN A N 1
ATOM 633 C CA . GLN A 1 86 ? -14.434 13.215 34.378 1.00 38.82 86 GLN A CA 1
ATOM 634 C C . GLN A 1 86 ? -15.375 12.287 35.107 1.00 39.61 86 GLN A C 1
ATOM 635 O O . GLN A 1 86 ? -15.015 11.172 35.465 1.00 50.91 86 GLN A O 1
ATOM 641 N N . ALA A 1 87 ? -16.615 12.754 35.269 1.00 32.23 87 ALA A N 1
ATOM 642 C CA . ALA A 1 87 ? -17.621 12.028 36.037 1.00 26.72 87 ALA A CA 1
ATOM 643 C C . ALA A 1 87 ? -17.865 10.649 35.457 1.00 24.89 87 ALA A C 1
ATOM 644 O O . ALA A 1 87 ? -17.926 9.688 36.168 1.00 30.74 87 ALA A O 1
ATOM 646 N N . ALA A 1 88 ? -18.032 10.566 34.137 1.00 24.86 88 ALA A N 1
ATOM 647 C CA . ALA A 1 88 ? -18.448 9.312 33.483 1.00 21.40 88 ALA A CA 1
ATOM 648 C C . ALA A 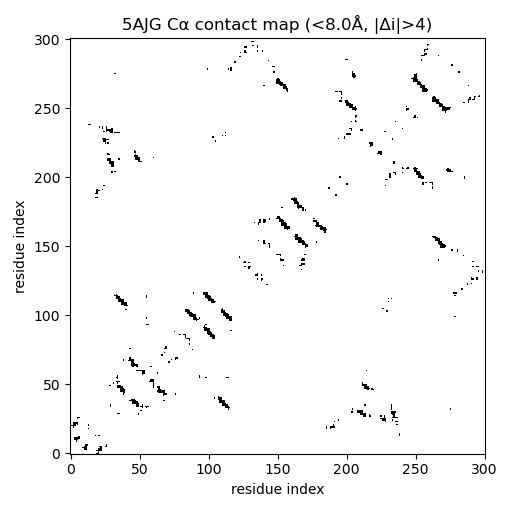1 88 ? -17.362 8.286 33.338 1.00 20.88 88 ALA A C 1
ATOM 649 O O . ALA A 1 88 ? -17.648 7.063 33.298 1.00 26.47 88 ALA A O 1
ATOM 651 N N . LEU A 1 89 ? -16.126 8.768 33.157 1.00 21.26 89 LEU A N 1
ATOM 652 C CA . LEU A 1 89 ? -14.966 7.920 32.855 1.00 20.28 89 LEU A CA 1
ATOM 653 C C . LEU A 1 89 ? -13.835 8.248 33.829 1.00 24.37 89 LEU A C 1
ATOM 654 O O . LEU A 1 89 ? -12.704 8.523 33.426 1.00 21.85 89 LEU A O 1
ATOM 659 N N . LEU A 1 97 ? -17.102 1.095 29.474 1.00 26.70 97 LEU A N 1
ATOM 660 C CA . LEU A 1 97 ? -17.878 2.297 29.363 1.00 30.34 97 LEU A CA 1
ATOM 661 C C . LEU A 1 97 ? -17.507 3.144 28.091 1.00 33.85 97 LEU A C 1
ATOM 662 O O . LEU A 1 97 ? -16.332 3.313 27.698 1.00 30.91 97 LEU A O 1
ATOM 667 N N . GLN A 1 98 ? -18.542 3.656 27.435 1.00 36.51 98 GLN A N 1
ATOM 668 C CA . GLN A 1 98 ? -18.439 4.794 26.529 1.00 29.64 98 GLN A C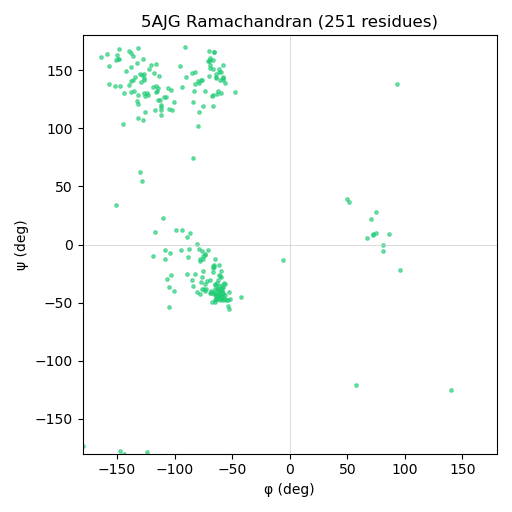A 1
ATOM 669 C C . GLN A 1 98 ? -19.197 5.951 27.127 1.00 30.31 98 GLN A C 1
ATOM 670 O O . GLN A 1 98 ? -20.261 5.766 27.736 1.00 46.16 98 GLN A O 1
ATOM 676 N N . TYR A 1 99 ? -18.674 7.142 26.910 1.00 25.17 99 TYR A N 1
ATOM 677 C CA . TYR A 1 99 ? -19.391 8.397 27.058 1.00 24.78 99 TYR A CA 1
ATOM 678 C C . TYR A 1 99 ? -19.693 8.905 25.662 1.00 23.74 99 TYR A C 1
ATOM 679 O O . TYR A 1 99 ? -18.819 8.888 24.806 1.00 19.93 99 TYR A O 1
ATOM 688 N N . ARG A 1 100 ? -20.919 9.358 25.448 1.00 24.29 100 ARG A N 1
ATOM 689 C CA . ARG A 1 100 ? -21.343 9.915 24.187 1.00 23.15 100 ARG A CA 1
ATOM 690 C C . ARG A 1 100 ? -22.016 11.288 24.395 1.00 23.19 100 ARG A C 1
ATOM 691 O O . ARG A 1 100 ? -22.756 11.480 25.365 1.00 31.42 100 ARG A O 1
ATOM 694 N N . ALA A 1 101 ? -21.738 12.233 23.499 1.00 21.42 101 ALA A N 1
ATOM 695 C CA . ALA A 1 101 ? -22.418 13.534 23.457 1.00 23.07 101 ALA A CA 1
ATOM 696 C C . ALA A 1 101 ? -22.517 14.046 22.034 1.00 20.42 101 ALA A C 1
ATOM 697 O O . ALA A 1 101 ? -21.761 13.631 21.194 1.00 21.75 101 ALA A O 1
ATOM 699 N N . THR A 1 102 ? -23.441 14.971 21.806 1.00 22.46 102 THR A N 1
ATOM 700 C CA . THR A 1 102 ? -23.584 15.708 20.557 1.00 21.83 102 THR A CA 1
ATOM 701 C C . THR A 1 102 ? -23.131 17.136 20.756 1.00 22.39 102 THR A C 1
ATOM 702 O O . THR A 1 102 ? -23.654 17.825 21.651 1.00 31.09 102 THR A O 1
ATOM 706 N N . LEU A 1 103 ? -22.222 17.603 19.903 1.00 22.55 103 LEU A N 1
ATOM 707 C CA . LEU A 1 103 ? -21.684 18.964 19.957 1.00 24.34 103 LEU A CA 1
ATOM 708 C C . LEU A 1 103 ? -22.319 19.829 18.871 1.00 25.35 103 LEU A C 1
ATOM 709 O O . LEU A 1 103 ? -22.360 19.411 17.724 1.00 26.65 103 LEU A O 1
ATOM 714 N N . ASP A 1 104 ? -22.774 21.036 19.215 1.00 27.40 104 ASP A N 1
ATOM 715 C CA . ASP A 1 104 ? -23.624 21.836 18.304 1.00 31.37 104 ASP A CA 1
ATOM 716 C C . ASP A 1 104 ? -22.874 22.999 17.615 1.00 40.29 104 ASP A C 1
ATOM 717 O O . ASP A 1 104 ? -23.410 23.635 16.698 1.00 40.05 104 ASP A O 1
ATOM 722 N N . TRP A 1 105 ? -21.632 23.255 18.014 1.00 35.94 105 TRP A N 1
ATOM 723 C CA . TRP A 1 105 ? -20.896 24.459 17.546 1.00 30.57 105 TRP A CA 1
ATOM 724 C C . TRP A 1 105 ? -20.344 24.461 16.102 1.00 31.26 105 TRP A C 1
ATOM 725 O O . TRP A 1 105 ? -20.099 25.541 15.543 1.00 34.43 105 TRP A O 1
ATOM 736 N N . PRO A 1 106 ? -20.127 23.275 15.492 1.00 33.15 106 PRO A N 1
ATOM 737 C CA . PRO A 1 106 ? -19.657 23.313 14.105 1.00 34.98 106 PRO A CA 1
ATOM 738 C C . PRO A 1 106 ? -20.585 24.100 13.184 1.00 36.05 106 PRO A C 1
ATOM 739 O O . PRO A 1 106 ? -21.811 23.978 13.292 1.00 42.03 106 PRO A O 1
ATOM 743 N N . ALA A 1 107 ? -19.998 24.884 12.281 1.00 41.27 107 ALA A N 1
ATOM 744 C CA . ALA A 1 107 ? -20.732 25.449 11.150 1.00 45.09 107 ALA A CA 1
ATOM 745 C C . ALA A 1 107 ? -21.093 24.305 10.196 1.00 53.07 107 ALA A C 1
ATOM 746 O O . ALA A 1 107 ? -22.123 24.341 9.526 1.00 70.21 107 ALA A O 1
ATOM 748 N N . ALA A 1 108 ? -20.239 23.279 10.166 1.00 65.66 108 ALA A N 1
ATOM 749 C CA . ALA A 1 108 ? -20.449 22.080 9.338 1.00 61.51 108 ALA A CA 1
ATOM 750 C C . ALA A 1 108 ? -21.722 21.284 9.687 1.00 71.89 108 ALA A C 1
ATOM 751 O O . ALA A 1 108 ? -22.183 20.463 8.879 1.00 70.80 108 ALA A O 1
ATOM 753 N N . GLY A 1 109 ? -22.278 21.535 10.877 1.00 57.87 109 GLY A N 1
ATOM 754 C CA . GLY A 1 109 ? -23.466 20.828 11.370 1.00 43.73 109 GLY A CA 1
ATOM 755 C C . GLY A 1 109 ? -23.350 20.517 12.856 1.00 46.73 109 GLY A C 1
ATOM 756 O O . GLY A 1 109 ? -23.157 21.421 13.686 1.00 45.55 109 GLY A O 1
ATOM 757 N N . HIS A 1 110 ? -23.501 19.234 13.180 1.00 26.13 110 HIS A N 1
ATOM 758 C CA . HIS A 1 110 ? -23.266 18.698 14.529 1.00 22.14 110 HIS A CA 1
ATOM 759 C C . HIS A 1 110 ? -22.213 17.592 14.538 1.00 18.04 110 HIS A C 1
ATOM 760 O O . HIS A 1 110 ? -22.091 16.873 13.580 1.00 19.77 110 HIS A O 1
ATOM 767 N N . LEU A 1 111 ? -21.493 17.442 15.656 1.00 18.69 111 LEU A N 1
ATOM 768 C CA . LEU A 1 111 ? -20.532 16.357 15.832 1.00 17.04 111 LEU A CA 1
ATOM 769 C C . LEU A 1 111 ? -20.953 15.436 16.959 1.00 16.34 111 LEU A C 1
ATOM 770 O O . LEU A 1 111 ? -21.331 15.839 18.064 1.00 21.68 111 LEU A O 1
ATOM 775 N N . SER A 1 112 ? -20.816 14.167 16.659 1.00 14.51 112 SER A N 1
ATOM 776 C CA A SER A 1 112 ? -20.934 13.116 17.643 0.60 14.82 112 SER A CA 1
ATOM 777 C CA B SER A 1 112 ? -20.944 13.145 17.668 0.40 15.28 112 SER A CA 1
ATOM 778 C C . SER A 1 112 ? -19.570 12.916 18.315 1.00 14.01 112 SER A C 1
ATOM 779 O O . SER A 1 112 ? -18.582 12.721 17.651 1.00 16.22 112 SER A O 1
ATOM 784 N N . LEU A 1 113 ? -19.543 12.951 19.632 1.00 14.15 113 LEU A N 1
ATOM 785 C CA . LEU A 1 113 ? -18.352 12.683 20.449 1.00 14.89 113 LEU A CA 1
ATOM 786 C C . LEU A 1 113 ? -18.553 11.351 21.143 1.00 13.84 113 LEU A C 1
ATOM 787 O O . LEU A 1 113 ? -19.570 11.143 21.798 1.00 17.55 113 LEU A O 1
ATOM 792 N N . THR A 1 114 ? -17.586 10.465 20.983 1.00 12.15 114 THR A N 1
ATOM 793 C CA . THR A 1 114 ? -17.563 9.185 21.685 1.00 12.50 114 THR A CA 1
ATOM 794 C C . THR A 1 114 ? -16.232 9.068 22.401 1.00 11.35 114 THR A C 1
ATOM 795 O O . THR A 1 114 ? -15.195 9.270 21.804 1.00 12.34 114 THR A O 1
ATOM 799 N N . VAL A 1 115 ? -16.259 8.783 23.696 1.00 12.70 115 VAL A N 1
ATOM 800 C CA . VAL A 1 115 ? -15.051 8.667 24.477 1.00 12.77 115 VAL A CA 1
ATOM 801 C C . VAL A 1 115 ? -15.033 7.346 25.193 1.00 13.50 115 VAL A C 1
ATOM 802 O O . VAL A 1 115 ? -16.049 6.893 25.720 1.00 15.41 115 VAL A O 1
ATOM 806 N N . HIS A 1 116 ? -13.846 6.750 25.261 1.00 12.11 116 HIS A N 1
ATOM 807 C CA . HIS A 1 116 ? -13.596 5.642 26.114 1.00 13.27 116 HIS A CA 1
ATOM 808 C C . HIS A 1 116 ? -12.218 5.799 26.786 1.00 12.78 116 HIS A C 1
ATOM 809 O O . HIS A 1 116 ? -11.417 6.630 26.369 1.00 12.64 116 HIS A O 1
ATOM 816 N N . ARG A 1 117 ? -11.985 5.006 27.830 1.00 14.90 117 ARG A N 1
ATOM 817 C CA . ARG A 1 117 ? -10.732 5.063 28.591 1.00 14.82 117 ARG A CA 1
ATOM 818 C C . ARG A 1 117 ? -10.012 3.758 28.399 1.00 14.42 117 ARG A C 1
ATOM 819 O O . ARG A 1 117 ? -10.625 2.683 28.560 1.00 16.98 117 ARG A O 1
ATOM 827 N N . VAL A 1 118 ? -8.705 3.834 28.129 1.00 13.95 118 VAL A N 1
ATOM 828 C CA . VAL A 1 118 ? -7.856 2.677 28.200 1.00 14.29 118 VAL A CA 1
ATOM 829 C C . VAL A 1 118 ? -6.722 3.040 29.121 1.00 15.20 118 VAL A C 1
ATOM 830 O O . VAL A 1 118 ? -5.913 3.925 28.831 1.00 14.39 118 VAL A O 1
ATOM 834 N N . ALA A 1 119 ? -6.656 2.373 30.271 1.00 17.62 119 ALA A N 1
ATOM 835 C CA . ALA A 1 119 ? -5.644 2.678 31.260 1.00 16.68 119 ALA A CA 1
ATOM 836 C C . ALA A 1 119 ? -5.751 4.146 31.663 1.00 15.94 119 ALA A C 1
ATOM 837 O O . ALA A 1 119 ? -6.807 4.546 32.136 1.00 18.26 119 ALA A O 1
ATOM 839 N N . GLU A 1 120 ? -4.706 4.941 31.478 1.00 14.49 120 GLU A N 1
ATOM 840 C CA . GLU A 1 120 ? -4.679 6.328 31.873 1.00 15.37 120 GLU A CA 1
ATOM 841 C C . GLU A 1 120 ? -4.966 7.292 30.711 1.00 12.95 120 GLU A C 1
ATOM 842 O O . GLU A 1 120 ? -4.752 8.492 30.847 1.00 14.89 120 GLU A O 1
ATOM 848 N N . LEU A 1 121 ? -5.446 6.749 29.582 1.00 12.99 121 LEU A N 1
ATOM 849 C CA . LEU A 1 121 ? -5.680 7.545 28.383 1.00 12.14 121 LEU A CA 1
ATOM 850 C C . LEU A 1 121 ? -7.152 7.576 28.046 1.00 12.01 121 LEU A C 1
ATOM 851 O O . LEU A 1 121 ? -7.844 6.553 28.059 1.00 14.04 121 LEU A O 1
ATOM 856 N N . LEU A 1 122 ? -7.633 8.782 27.780 1.00 12.10 122 LEU A N 1
ATOM 857 C CA . LEU A 1 122 ? -8.941 8.965 27.162 1.00 11.81 122 LEU A CA 1
ATOM 858 C C . LEU A 1 122 ? -8.813 9.069 25.661 1.00 11.63 122 LEU A C 1
ATOM 859 O O . LEU A 1 122 ? -7.959 9.784 25.162 1.00 12.26 122 LEU A O 1
ATOM 864 N N . ILE A 1 123 ? -9.693 8.374 24.941 1.00 11.70 123 ILE A N 1
ATOM 865 C CA . ILE A 1 123 ? -9.677 8.335 23.499 1.00 10.79 123 ILE A CA 1
ATOM 866 C C . ILE A 1 123 ? -10.975 8.953 23.012 1.00 10.08 123 ILE A C 1
ATOM 867 O O . ILE A 1 123 ? -12.051 8.416 23.325 1.00 11.31 123 ILE A O 1
ATOM 872 N N . LEU A 1 124 ? -10.877 10.070 22.321 1.00 10.41 124 LEU A N 1
ATOM 873 C CA . LEU A 1 124 ? -12.038 10.868 21.933 1.00 10.21 124 LEU A CA 1
ATOM 874 C C . LEU A 1 124 ? -12.181 10.806 20.405 1.00 10.14 124 LEU A C 1
ATOM 875 O O . LEU A 1 124 ? -11.271 11.181 19.692 1.00 10.23 124 LEU A O 1
ATOM 880 N N . GLU A 1 125 ? -13.346 10.393 19.954 1.00 10.15 125 GLU A N 1
ATOM 881 C CA . GLU A 1 125 ? -13.674 10.265 18.539 1.00 9.29 125 GLU A CA 1
ATOM 882 C C . GLU A 1 125 ? -14.782 11.223 18.183 1.00 9.53 125 GLU A C 1
ATOM 883 O O . GLU A 1 125 ? -15.790 11.296 18.864 1.00 11.54 125 GLU A O 1
ATOM 889 N N . PHE A 1 126 ? -14.584 11.965 17.107 1.00 9.75 126 PHE A N 1
ATOM 890 C CA . PHE A 1 126 ? -15.515 12.982 16.644 1.00 10.39 126 PHE A CA 1
ATOM 891 C C . PHE A 1 126 ? -15.904 12.651 15.202 1.00 10.17 126 PHE A C 1
ATOM 892 O O . PHE A 1 126 ? -15.048 12.479 14.357 1.00 11.24 126 PHE A O 1
ATOM 900 N N . GLU A 1 127 ? -17.196 12.610 14.912 1.00 10.89 127 GLU A N 1
ATOM 901 C CA . GLU A 1 127 ? -17.613 12.467 13.514 1.00 11.29 127 GLU A CA 1
ATOM 902 C C . GLU A 1 127 ? -18.955 13.173 13.336 1.00 11.05 127 GLU A C 1
ATOM 903 O O . GLU A 1 127 ? -19.693 13.379 14.285 1.00 12.54 127 GLU A O 1
ATOM 909 N N . PRO A 1 128 ? -19.303 13.515 12.104 1.00 11.58 128 PRO A N 1
ATOM 910 C CA . PRO A 1 128 ? -20.573 14.243 11.898 1.00 12.91 128 PRO A CA 1
ATOM 911 C C . PRO A 1 128 ? -21.782 13.412 12.286 1.00 12.93 128 PRO A C 1
ATOM 912 O O . PRO A 1 128 ? -21.833 12.182 12.097 1.00 14.01 128 PRO A O 1
ATOM 916 N N . THR A 1 129 ? -22.799 14.092 12.783 1.00 13.81 129 THR A N 1
ATOM 917 C CA . THR A 1 129 ? -24.089 13.456 13.076 1.00 17.32 129 THR A CA 1
ATOM 918 C C . THR A 1 129 ? -25.252 14.392 12.782 1.00 24.63 129 THR A C 1
ATOM 919 O O . THR A 1 129 ? -25.065 15.607 12.733 1.00 27.43 129 THR A O 1
ATOM 923 N N . HIS A 1 138 ? -40.009 3.241 17.587 1.00 52.48 138 HIS A N 1
ATOM 924 C CA . HIS A 1 138 ? -40.610 1.907 17.502 1.00 52.19 138 HIS A CA 1
ATOM 925 C C . HIS A 1 138 ? -39.851 0.927 16.583 1.00 49.18 138 HIS A C 1
ATOM 926 O O . HIS A 1 138 ? -40.118 -0.278 16.619 1.00 39.96 138 HIS A O 1
ATOM 928 N N . ALA A 1 139 ? -38.920 1.434 15.768 1.00 40.07 139 ALA A N 1
ATOM 929 C CA . ALA A 1 139 ? -38.078 0.589 14.909 1.00 37.95 139 ALA A CA 1
ATOM 930 C C . ALA A 1 139 ? -37.234 -0.364 15.749 1.00 37.26 139 ALA A C 1
ATOM 931 O O . ALA A 1 139 ? -36.984 -1.517 15.361 1.00 29.36 139 ALA A O 1
ATOM 933 N N . LEU A 1 140 ? -36.799 0.127 16.903 1.00 37.24 140 LEU A N 1
ATOM 934 C CA . LEU A 1 140 ? -36.069 -0.685 17.858 1.00 31.42 140 LEU A CA 1
ATOM 935 C C . LEU A 1 140 ? -36.939 -1.777 18.468 1.00 27.27 140 LEU A C 1
ATOM 936 O O . LEU A 1 140 ? -36.518 -2.930 18.485 1.00 28.96 140 LEU A O 1
ATOM 941 N N . ARG A 1 141 ? -38.140 -1.420 18.951 1.00 30.57 141 ARG A N 1
ATOM 942 C CA . ARG A 1 141 ? -39.094 -2.410 19.480 1.00 27.09 141 ARG A CA 1
ATOM 943 C C . ARG A 1 141 ? -39.320 -3.481 18.442 1.00 25.10 141 ARG A C 1
ATOM 944 O O . ARG A 1 141 ? -39.301 -4.664 18.746 1.00 23.89 141 ARG A O 1
ATOM 952 N N . ASN A 1 142 ? -39.564 -3.052 17.216 1.00 25.61 142 ASN A N 1
ATOM 953 C CA . ASN A 1 142 ? -39.895 -3.970 16.161 1.00 24.59 142 ASN A CA 1
ATOM 954 C C . ASN A 1 142 ? -38.725 -4.900 15.873 1.00 20.38 142 ASN A C 1
ATOM 955 O O . ASN A 1 142 ? -38.923 -6.107 15.699 1.00 22.23 142 AS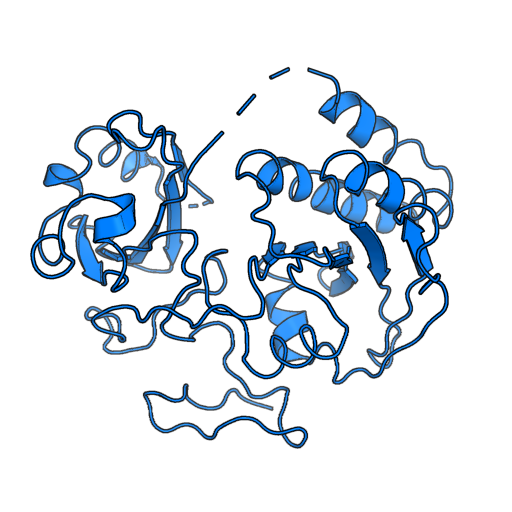N A O 1
ATOM 960 N N . ALA A 1 143 ? -37.509 -4.376 15.817 1.00 19.67 143 ALA A N 1
ATOM 961 C CA . ALA A 1 143 ? -36.333 -5.196 15.490 1.00 19.51 143 ALA A CA 1
ATOM 962 C C . ALA A 1 143 ? -36.051 -6.192 16.622 1.00 19.25 143 ALA A C 1
ATOM 963 O O . ALA A 1 143 ? -35.790 -7.374 16.386 1.00 19.71 143 ALA A O 1
ATOM 965 N N . MET A 1 144 ? -36.172 -5.723 17.855 1.00 19.52 144 MET A N 1
ATOM 966 C CA . MET A 1 144 ? -35.953 -6.576 19.015 1.00 21.32 144 MET A CA 1
ATOM 967 C C . MET A 1 144 ? -36.966 -7.708 19.026 1.00 19.58 144 MET A C 1
ATOM 968 O O . MET A 1 144 ? -36.604 -8.876 19.268 1.00 19.52 144 MET A O 1
ATOM 973 N N . PHE A 1 145 ? -38.237 -7.370 18.771 1.00 20.36 145 PHE A N 1
ATOM 974 C CA . PHE A 1 145 ? -39.324 -8.362 18.753 1.00 19.31 145 PHE A CA 1
ATOM 975 C C . PHE A 1 145 ? -39.076 -9.395 17.689 1.00 18.40 145 PHE A C 1
ATOM 976 O O . PHE A 1 145 ? -39.288 -10.595 17.940 1.00 19.27 145 PHE A O 1
ATOM 984 N N . ALA A 1 146 ? -38.673 -8.937 16.503 1.00 18.56 146 ALA A N 1
ATOM 985 C CA . ALA A 1 146 ? -38.414 -9.826 15.396 1.00 19.31 146 ALA A CA 1
ATOM 986 C C . ALA A 1 146 ? -37.374 -10.865 15.790 1.00 18.10 146 ALA A C 1
ATOM 987 O O . ALA A 1 146 ? -37.532 -12.082 15.529 1.00 18.11 146 ALA A O 1
ATOM 989 N N A LEU A 1 147 ? -36.285 -10.403 16.396 0.50 16.41 147 LEU A N 1
ATOM 990 N N B LEU A 1 147 ? -36.298 -10.424 16.448 0.50 14.78 147 LEU A N 1
ATOM 991 C CA A LEU A 1 147 ? -35.250 -11.317 16.820 0.50 16.25 147 LEU A CA 1
ATOM 992 C CA B LEU A 1 147 ? -35.259 -11.370 16.842 0.50 14.12 147 LEU A CA 1
ATOM 993 C C A LEU A 1 147 ? -35.750 -12.291 17.894 0.50 15.46 147 LEU A C 1
ATOM 994 C C B LEU A 1 147 ? -35.704 -12.309 17.941 0.50 14.97 147 LEU A C 1
ATOM 995 O O A LEU A 1 147 ? -35.589 -13.501 17.746 0.50 16.47 147 LEU A O 1
ATOM 996 O O B LEU A 1 147 ? -35.394 -13.498 17.907 0.50 17.12 147 LEU A O 1
ATOM 1005 N N . GLU A 1 148 ? -36.407 -11.773 18.940 1.00 16.43 148 GLU A N 1
ATOM 1006 C CA . GLU A 1 148 ? -36.892 -12.619 20.044 1.00 17.96 148 GLU A CA 1
ATOM 1007 C C . GLU A 1 148 ? -37.897 -13.656 19.597 1.00 17.49 148 GLU A C 1
ATOM 1008 O O . GLU A 1 148 ? -37.968 -14.734 20.180 1.00 20.60 148 GLU A O 1
ATOM 1014 N N . SER A 1 149 ? -38.644 -13.328 18.555 1.00 16.61 149 SER A N 1
ATOM 1015 C CA A SER A 1 149 ? -39.776 -14.139 18.120 0.50 16.59 149 SER A CA 1
ATOM 1016 C CA B SER A 1 149 ? -39.774 -14.149 18.147 0.50 16.86 149 SER A CA 1
ATOM 1017 C C . SER A 1 149 ? -39.410 -15.232 17.120 1.00 16.55 149 SER A C 1
ATOM 1018 O O . SER A 1 149 ? -40.218 -16.115 16.815 1.00 17.18 149 SER A O 1
ATOM 1023 N N . ALA A 1 150 ? -38.207 -15.202 16.581 1.00 14.47 150 ALA A N 1
ATOM 1024 C CA . ALA A 1 150 ? -37.840 -16.178 15.610 1.00 12.54 150 ALA A CA 1
ATOM 1025 C C . ALA A 1 150 ? -37.774 -17.539 16.305 1.00 13.02 150 ALA A C 1
ATOM 1026 O O . ALA A 1 150 ? -37.092 -17.697 17.316 1.00 14.90 150 ALA A O 1
ATOM 1028 N N . PRO A 1 151 ? -38.448 -18.550 15.764 1.00 12.99 151 PRO A N 1
ATOM 1029 C CA . PRO A 1 151 ? -38.595 -19.814 16.532 1.00 13.17 151 PRO A CA 1
ATOM 1030 C C . PRO A 1 151 ? -37.478 -20.833 16.328 1.00 12.43 151 PRO A C 1
ATOM 1031 O O . PRO A 1 151 ? -37.465 -21.843 17.033 1.00 14.54 151 PRO A O 1
ATOM 1035 N N . ASN A 1 152 ? -36.607 -20.605 15.345 1.00 11.68 152 ASN A N 1
ATOM 1036 C CA . ASN A 1 152 ? -35.547 -21.517 15.048 1.00 12.03 152 ASN A CA 1
ATOM 1037 C C . ASN A 1 152 ? -34.355 -20.698 14.516 1.00 11.50 152 ASN A C 1
ATOM 1038 O O . ASN A 1 152 ? -34.507 -19.514 14.187 1.00 11.41 152 ASN A O 1
ATOM 1043 N N . LEU A 1 153 ? -33.200 -21.333 14.416 1.00 11.59 153 LEU A N 1
ATOM 1044 C CA A LEU A 1 153 ? -31.978 -20.643 14.030 0.50 11.95 153 LEU A CA 1
ATOM 1045 C CA B LEU A 1 153 ? -31.975 -20.650 14.021 0.50 12.60 153 LEU A CA 1
ATOM 1046 C C . LEU A 1 153 ? -32.018 -20.103 12.608 1.00 12.30 153 LEU A C 1
ATOM 1047 O O . LEU A 1 153 ? -31.487 -19.021 12.346 1.00 12.70 153 LEU A O 1
ATOM 1056 N N A ARG A 1 154 ? -32.591 -20.846 11.674 0.50 12.17 154 ARG A N 1
ATOM 1057 N N B ARG A 1 154 ? -32.590 -20.852 11.662 0.50 12.31 154 ARG A N 1
ATOM 1058 C CA A ARG A 1 154 ? -32.647 -20.382 10.300 0.50 12.99 154 ARG A CA 1
ATOM 1059 C CA B ARG A 1 154 ? -32.695 -20.384 10.273 0.50 13.22 154 ARG A CA 1
ATOM 1060 C C A ARG A 1 154 ? -33.498 -19.113 10.219 0.50 11.22 154 ARG A C 1
ATOM 1061 C C B ARG A 1 154 ? -33.488 -19.098 10.240 0.50 11.45 154 ARG A C 1
ATOM 1062 O O A ARG A 1 154 ? -33.127 -18.124 9.604 0.50 12.72 154 ARG A O 1
ATOM 1063 O O B ARG A 1 154 ? -33.082 -18.098 9.663 0.50 13.81 154 ARG A O 1
ATOM 1078 N N . ALA A 1 155 ? -34.663 -19.126 10.858 1.00 11.54 155 ALA A N 1
ATOM 1079 C CA . ALA A 1 155 ? -35.546 -17.966 10.873 1.00 11.73 155 ALA A CA 1
ATOM 1080 C C . ALA A 1 155 ? -34.843 -16.786 11.534 1.00 10.90 155 ALA A C 1
ATOM 1081 O O . ALA A 1 155 ? -34.959 -15.670 11.094 1.00 12.10 155 ALA A O 1
ATOM 1083 N N . LEU A 1 156 ? -34.137 -17.039 12.637 1.00 10.76 156 LEU A N 1
ATOM 1084 C CA . LEU A 1 156 ? -33.378 -16.002 13.335 1.00 10.96 156 LEU A CA 1
ATOM 1085 C C . LEU A 1 156 ? -32.342 -15.337 12.453 1.00 11.24 156 LEU A C 1
ATOM 1086 O O . LEU A 1 156 ? -32.238 -14.118 12.394 1.00 11.65 156 LEU A O 1
ATOM 1091 N N . ALA A 1 157 ? -31.611 -16.156 11.705 1.00 10.58 157 ALA A N 1
ATOM 1092 C CA . ALA A 1 157 ? -30.589 -15.638 10.833 1.00 11.22 157 ALA A CA 1
ATOM 1093 C C . ALA A 1 157 ? -31.205 -14.811 9.690 1.00 11.58 157 ALA A C 1
ATOM 1094 O O . ALA A 1 157 ? -30.684 -13.762 9.312 1.00 12.39 157 ALA A O 1
ATOM 1096 N N . GLU A 1 158 ? -32.310 -15.296 9.139 1.00 12.32 158 GLU A N 1
ATOM 1097 C CA . GLU A 1 158 ? -32.993 -14.586 8.085 1.00 13.63 158 GLU A CA 1
ATOM 1098 C C . GLU A 1 158 ? -33.521 -13.249 8.579 1.00 13.37 158 GLU A C 1
ATOM 1099 O O . GLU A 1 158 ? -33.314 -12.189 7.937 1.00 14.85 158 GLU A O 1
ATOM 1105 N N . VAL A 1 159 ? -34.168 -13.234 9.723 1.00 13.37 159 VAL A N 1
ATOM 1106 C CA A VAL A 1 159 ? -34.712 -12.007 10.222 0.55 14.30 159 VAL A CA 1
ATOM 1107 C CA B VAL A 1 159 ? -34.686 -12.009 10.254 0.45 14.48 159 VAL A CA 1
ATOM 1108 C C . VAL A 1 159 ? -33.582 -11.037 10.621 1.00 13.31 159 VAL A C 1
ATOM 1109 O O . VAL A 1 159 ? -33.711 -9.843 10.422 1.00 13.57 159 VAL A O 1
ATOM 1116 N N . ALA A 1 160 ? -32.489 -11.529 11.183 1.00 12.08 160 ALA A N 1
ATOM 1117 C CA . ALA A 1 160 ? -31.410 -10.660 11.535 1.00 11.77 160 ALA A CA 1
ATOM 1118 C C . ALA A 1 160 ? -30.832 -9.935 10.319 1.00 10.34 160 ALA A C 1
ATOM 1119 O O . ALA A 1 160 ? -30.612 -8.710 10.372 1.00 10.91 160 ALA A O 1
ATOM 1121 N N . THR A 1 161 ? -30.569 -10.672 9.249 1.00 9.88 161 THR A N 1
ATOM 1122 C CA . THR A 1 161 ? -30.004 -10.053 8.089 1.00 9.90 161 THR A CA 1
ATOM 1123 C C . THR A 1 161 ? -30.972 -9.049 7.438 1.00 9.57 161 THR A C 1
ATOM 1124 O O . THR A 1 161 ? -30.580 -7.959 7.046 1.00 9.88 161 THR A O 1
ATOM 1128 N N . GLN A 1 162 ? -32.249 -9.436 7.350 1.00 10.51 162 GLN A N 1
ATOM 1129 C CA . GLN A 1 162 ? -33.240 -8.558 6.771 1.00 11.53 162 GLN A CA 1
ATOM 1130 C C . GLN A 1 162 ? -33.401 -7.292 7.596 1.00 11.08 162 GLN A C 1
ATOM 1131 O O . GLN A 1 162 ? -33.520 -6.192 7.049 1.00 12.24 162 GLN A O 1
ATOM 1137 N N . THR A 1 163 ? -33.465 -7.467 8.902 1.00 11.59 163 THR A N 1
ATOM 1138 C CA . THR A 1 163 ? -33.657 -6.317 9.796 1.00 13.10 163 THR A CA 1
ATOM 1139 C C . THR A 1 163 ? -32.475 -5.367 9.701 1.00 11.39 163 THR A C 1
ATOM 1140 O O . THR A 1 163 ? -32.637 -4.136 9.645 1.00 12.99 163 THR A O 1
ATOM 1144 N N . VAL A 1 164 ? -31.257 -5.903 9.732 1.00 10.70 164 VAL A N 1
ATOM 1145 C CA . VAL A 1 164 ? -30.077 -5.028 9.632 1.00 10.17 164 VAL A CA 1
ATOM 1146 C C . VAL A 1 164 ? -30.069 -4.318 8.304 1.00 9.99 164 VAL A C 1
ATOM 1147 O O . VAL A 1 164 ? -29.754 -3.130 8.249 1.00 10.53 164 VAL A O 1
ATOM 1151 N N . ARG A 1 165 ? -30.364 -4.995 7.206 1.00 9.96 165 ARG A N 1
ATOM 1152 C CA . ARG A 1 165 ? -30.433 -4.325 5.939 1.00 10.04 165 ARG A CA 1
ATOM 1153 C C . ARG A 1 165 ? -31.462 -3.197 5.929 1.00 11.24 165 ARG A C 1
ATOM 1154 O O . ARG A 1 165 ? -31.198 -2.097 5.423 1.00 11.98 165 ARG A O 1
ATOM 1162 N N A GLU A 1 166 ? -32.651 -3.457 6.484 0.60 11.78 166 GLU A N 1
ATOM 1163 N N B GLU A 1 166 ? -32.653 -3.447 6.468 0.40 11.73 166 GLU A N 1
ATOM 1164 C CA A GLU A 1 166 ? -33.724 -2.462 6.518 0.60 13.27 166 GLU A CA 1
ATOM 1165 C CA B GLU A 1 166 ? -33.699 -2.432 6.433 0.40 12.70 166 GLU A CA 1
ATOM 1166 C C A GLU A 1 166 ? -33.268 -1.226 7.264 0.60 13.88 166 GLU A C 1
ATOM 1167 C C B GLU A 1 166 ? -33.275 -1.215 7.257 0.40 13.16 166 GLU A C 1
ATOM 1168 O O A GLU A 1 166 ? -33.575 -0.111 6.869 0.60 17.99 166 GLU A O 1
ATOM 1169 O O B GLU A 1 166 ? -33.577 -0.092 6.875 0.40 15.97 166 GLU A O 1
ATOM 1180 N N . LEU A 1 167 ? -32.599 -1.419 8.382 1.00 12.87 167 LEU A N 1
ATOM 1181 C CA . LEU A 1 167 ? -32.182 -0.305 9.226 1.00 13.63 167 LEU A CA 1
ATOM 1182 C C . LEU A 1 167 ? -31.061 0.495 8.643 1.00 12.93 167 LEU A C 1
ATOM 1183 O O . LEU A 1 167 ? -30.958 1.701 8.868 1.00 15.63 167 LEU A O 1
ATOM 1188 N N . THR A 1 168 ? -30.150 -0.147 7.906 1.00 12.53 168 THR A N 1
ATOM 1189 C CA . THR A 1 168 ? -28.928 0.481 7.461 1.00 12.02 168 THR A CA 1
ATOM 1190 C C . THR A 1 168 ? -28.900 0.914 6.016 1.00 11.84 168 THR A C 1
ATOM 1191 O O . THR A 1 168 ? -28.135 1.808 5.640 1.00 12.86 168 THR A O 1
ATOM 1195 N N . GLY A 1 169 ? -29.682 0.269 5.157 1.00 11.60 169 GLY A N 1
ATOM 1196 C CA . GLY A 1 169 ? -29.599 0.470 3.714 1.00 12.26 169 GLY A CA 1
ATOM 1197 C C . GLY A 1 169 ? -28.368 -0.135 3.034 1.00 10.97 169 GLY A C 1
ATOM 1198 O O . GLY A 1 169 ? -28.184 0.097 1.846 1.00 11.97 169 GLY A O 1
ATOM 1199 N N . PHE A 1 170 ? -27.568 -0.942 3.747 1.00 9.78 170 PHE A N 1
ATOM 1200 C CA . PHE A 1 170 ? -26.445 -1.578 3.105 1.00 9.25 170 PHE A CA 1
ATOM 1201 C C . PHE A 1 170 ? -26.901 -2.436 1.933 1.00 9.02 170 PHE A C 1
ATOM 1202 O O . PHE A 1 170 ? -27.915 -3.127 1.998 1.00 10.54 170 PHE A O 1
ATOM 1210 N N . ASP A 1 171 ? -26.095 -2.443 0.883 1.00 9.05 171 ASP A N 1
ATOM 1211 C CA . ASP A 1 171 ? -26.360 -3.252 -0.295 1.00 9.82 171 ASP A CA 1
ATOM 1212 C C . ASP A 1 171 ? -26.447 -4.754 0.022 1.00 9.35 171 ASP A C 1
ATOM 1213 O O . ASP A 1 171 ? -27.232 -5.449 -0.572 1.00 10.29 171 ASP A O 1
ATOM 1218 N N . ARG A 1 172 ? -25.612 -5.238 0.954 1.00 8.60 172 ARG A N 1
ATOM 1219 C CA . ARG A 1 172 ? -25.557 -6.666 1.250 1.00 8.62 172 ARG A CA 1
ATOM 1220 C C . ARG A 1 172 ? -25.328 -6.846 2.734 1.00 8.15 172 ARG A C 1
ATOM 1221 O O . ARG A 1 172 ? -24.412 -6.238 3.296 1.00 9.13 172 ARG A O 1
ATOM 1229 N N . VAL A 1 173 ? -26.136 -7.693 3.376 1.00 8.26 173 VAL A N 1
ATOM 1230 C CA . VAL A 1 173 ? -25.990 -8.037 4.776 1.00 8.05 173 VAL A CA 1
ATOM 1231 C C . VAL A 1 173 ? -26.085 -9.540 4.885 1.00 8.17 173 VAL A C 1
ATOM 1232 O O . VAL A 1 173 ? -27.078 -10.138 4.470 1.00 9.33 173 VAL A O 1
ATOM 1236 N N . MET A 1 174 ? -25.057 -10.155 5.466 1.00 8.12 174 MET A N 1
ATOM 1237 C CA . MET A 1 174 ? -24.945 -11.608 5.547 1.00 7.95 174 MET A CA 1
ATOM 1238 C C . MET A 1 174 ? -24.710 -12.001 6.989 1.00 8.13 174 MET A C 1
ATOM 1239 O O . MET A 1 174 ? -24.208 -11.222 7.812 1.00 8.80 174 MET A O 1
ATOM 1244 N N . LEU A 1 175 ? -25.000 -13.244 7.301 1.00 8.11 175 LEU A N 1
ATOM 1245 C CA . LEU A 1 175 ? -24.589 -13.837 8.566 1.00 8.19 175 LEU A CA 1
ATOM 1246 C C . LEU A 1 175 ? -23.538 -14.893 8.220 1.00 7.95 175 LEU A C 1
ATOM 1247 O O . LEU A 1 175 ? -23.797 -15.852 7.501 1.00 8.99 175 LEU A O 1
ATOM 1252 N N . TYR A 1 176 ? -22.316 -14.678 8.752 1.00 8.15 176 TYR A N 1
ATOM 1253 C CA . TYR A 1 176 ? -21.142 -15.507 8.515 1.00 8.62 176 TYR A CA 1
ATOM 1254 C C . TYR A 1 176 ? -20.911 -16.343 9.752 1.00 8.43 176 TYR A C 1
ATOM 1255 O O . TYR A 1 176 ? -20.701 -15.808 10.835 1.00 10.09 176 TYR A O 1
ATOM 1264 N N . LYS A 1 177 ? -21.019 -17.673 9.626 1.00 9.22 177 LYS A N 1
ATOM 1265 C CA A LYS A 1 177 ? -20.913 -18.569 10.768 0.60 9.53 177 LYS A CA 1
ATOM 1266 C CA B LYS A 1 177 ? -20.908 -18.571 10.771 0.40 9.59 177 LYS A CA 1
ATOM 1267 C C . LYS A 1 177 ? -19.605 -19.343 10.681 1.00 9.26 177 LYS A C 1
ATOM 1268 O O . LYS A 1 177 ? -19.285 -19.943 9.675 1.00 10.21 177 LYS A O 1
ATOM 1279 N N . PHE A 1 178 ? -18.857 -19.336 11.790 1.00 9.74 178 PHE A N 1
ATOM 1280 C CA . PHE A 1 178 ? -17.584 -20.068 11.861 1.00 10.34 178 PHE A CA 1
ATOM 1281 C C . PHE A 1 178 ? -17.785 -21.548 12.184 1.00 11.88 178 PHE A C 1
ATOM 1282 O O . PHE A 1 178 ? -18.585 -21.910 13.037 1.00 14.06 178 PHE A O 1
ATOM 1290 N N . ALA A 1 179 ? -17.022 -22.377 11.495 1.00 12.59 179 ALA A N 1
ATOM 1291 C CA . ALA A 1 179 ? -16.942 -23.785 11.721 1.00 14.65 179 ALA A CA 1
ATOM 1292 C C . ALA A 1 179 ? -15.820 -24.075 12.724 1.00 15.41 179 ALA A C 1
ATOM 1293 O O . ALA A 1 179 ? -15.019 -23.223 13.016 1.00 15.79 179 ALA A O 1
ATOM 1295 N N . PRO A 1 180 ? -15.733 -25.319 13.216 1.00 18.91 180 PRO A N 1
ATOM 1296 C CA . PRO A 1 180 ? -14.679 -25.672 14.154 1.00 20.49 180 PRO A CA 1
ATOM 1297 C C . PRO A 1 180 ? -13.267 -25.505 13.627 1.00 19.28 180 PRO A C 1
ATOM 1298 O O . PRO A 1 180 ? -12.396 -25.267 14.446 1.00 25.17 180 PRO A O 1
ATOM 1302 N N . ASP A 1 181 ? -13.064 -25.605 12.311 1.00 16.73 181 ASP A N 1
ATOM 1303 C CA . ASP A 1 181 ? -11.774 -25.358 11.725 1.00 17.78 181 ASP A CA 1
ATOM 1304 C C . ASP A 1 181 ? -11.559 -23.864 11.397 1.00 15.58 181 ASP A C 1
ATOM 1305 O O . ASP A 1 181 ? -10.543 -23.526 10.770 1.00 17.94 181 ASP A O 1
ATOM 1310 N N . ALA A 1 182 ? -12.455 -22.969 11.860 1.00 15.13 182 ALA A N 1
ATOM 1311 C CA . ALA A 1 182 ? -12.401 -21.492 11.687 1.00 13.94 182 ALA A CA 1
ATOM 1312 C C . ALA A 1 182 ? -12.593 -21.072 10.241 1.00 12.26 182 ALA A C 1
ATOM 1313 O O . ALA A 1 182 ? -12.556 -19.874 9.931 1.00 12.16 182 ALA A O 1
ATOM 1315 N N . THR A 1 183 ? -12.895 -21.990 9.332 1.00 12.17 183 THR A N 1
ATOM 1316 C CA . THR A 1 183 ? -13.505 -21.573 8.086 1.00 11.59 183 THR A CA 1
ATOM 1317 C C . THR A 1 183 ? -14.892 -21.003 8.417 1.00 9.99 183 THR A C 1
ATOM 1318 O O . THR A 1 183 ? -15.423 -21.223 9.479 1.00 11.93 183 THR A O 1
ATOM 1322 N N . GLY A 1 184 ? -15.476 -20.312 7.445 1.00 10.59 184 GLY A N 1
ATOM 1323 C CA . GLY A 1 184 ? -16.808 -19.765 7.627 1.00 10.82 184 GLY A CA 1
ATOM 1324 C C . GLY A 1 184 ? -17.688 -19.967 6.438 1.00 10.20 184 GLY A C 1
ATOM 1325 O O . GLY A 1 184 ? -17.217 -20.215 5.330 1.00 12.08 184 GLY A O 1
ATOM 1326 N N . GLU A 1 185 ? -18.993 -19.827 6.674 1.00 9.92 185 GLU A N 1
ATOM 1327 C CA . GLU A 1 185 ? -19.984 -19.898 5.611 1.00 9.21 185 GLU A CA 1
ATOM 1328 C C . GLU A 1 185 ? -20.998 -18.789 5.788 1.00 8.67 185 GLU A C 1
ATOM 1329 O O . GLU A 1 185 ? -21.441 -18.530 6.907 1.00 9.45 185 GLU A O 1
ATOM 1335 N N . MET A 1 186 ? -21.425 -18.201 4.672 1.00 9.13 186 MET A N 1
ATOM 1336 C CA . MET A 1 186 ? -22.564 -17.286 4.685 1.00 8.93 186 MET A CA 1
ATOM 1337 C C . MET A 1 186 ? -23.832 -18.138 4.736 1.00 9.34 186 MET A C 1
ATOM 1338 O O . MET A 1 186 ? -24.136 -18.859 3.800 1.00 10.61 186 MET A O 1
ATOM 1343 N N . ILE A 1 187 ? -24.566 -18.047 5.839 1.00 8.68 187 ILE A N 1
ATOM 1344 C CA . ILE A 1 187 ? -25.720 -18.877 6.085 1.00 9.74 187 ILE A CA 1
ATOM 1345 C C . ILE A 1 187 ? -27.041 -18.146 5.999 1.00 9.68 187 ILE A C 1
ATOM 1346 O O . ILE A 1 187 ? -28.082 -18.763 6.100 1.00 12.51 187 ILE A O 1
ATOM 1351 N N . ALA A 1 188 ? -27.014 -16.840 5.807 1.00 9.27 188 ALA A N 1
ATOM 1352 C CA . ALA A 1 188 ? -28.198 -16.029 5.539 1.00 9.15 188 ALA A CA 1
ATOM 1353 C C . ALA A 1 188 ? -27.740 -14.776 4.839 1.00 8.85 188 ALA A C 1
ATOM 1354 O O . ALA A 1 188 ? -26.593 -14.357 5.034 1.00 9.37 188 ALA A O 1
ATOM 1356 N N . GLU A 1 189 ? -28.623 -14.171 4.050 1.00 9.66 189 GLU A N 1
ATOM 1357 C CA . GLU A 1 189 ? -28.274 -12.988 3.285 1.00 10.42 189 GLU A CA 1
ATOM 1358 C C . GLU A 1 189 ? -29.525 -12.200 2.948 1.00 10.70 189 GLU A C 1
ATOM 1359 O O . GLU A 1 189 ? -30.522 -12.766 2.499 1.00 13.31 189 GLU A O 1
ATOM 1365 N N . ALA A 1 190 ? -29.419 -10.888 3.064 1.00 9.84 190 ALA A N 1
ATOM 1366 C CA . ALA A 1 190 ? -30.386 -9.933 2.540 1.00 10.27 190 ALA A CA 1
ATOM 1367 C C . ALA A 1 190 ? -29.584 -8.999 1.633 1.00 9.80 190 ALA A C 1
ATOM 1368 O O . ALA A 1 190 ? -28.539 -8.478 2.047 1.00 10.70 190 ALA A O 1
ATOM 1370 N N . ARG A 1 191 ? -30.033 -8.773 0.416 1.00 10.46 191 ARG A N 1
ATOM 1371 C CA . ARG A 1 191 ? -29.273 -7.969 -0.499 1.00 11.30 191 ARG A CA 1
ATOM 1372 C C . ARG A 1 191 ? -30.163 -7.256 -1.484 1.00 11.82 191 ARG A C 1
ATOM 1373 O O . ARG A 1 191 ? -31.314 -7.653 -1.736 1.00 14.03 191 ARG A O 1
ATOM 1381 N N . ARG A 1 192 ? -29.596 -6.193 -2.040 1.00 12.26 192 ARG A N 1
ATOM 1382 C CA A ARG A 1 192 ? -30.204 -5.344 -3.069 0.60 14.64 192 ARG A CA 1
ATOM 1383 C CA B ARG A 1 192 ? -30.293 -5.376 -3.012 0.40 14.05 192 ARG A CA 1
ATOM 1384 C C . ARG A 1 192 ? -30.737 -6.188 -4.186 1.00 15.01 192 ARG A C 1
ATOM 1385 O O . ARG A 1 192 ? -30.076 -7.107 -4.600 1.00 15.90 192 ARG A O 1
ATOM 1400 N N . GLU A 1 193 ? -31.901 -5.799 -4.701 1.00 18.00 193 GLU A N 1
ATOM 1401 C CA A GLU A 1 193 ? -32.511 -6.458 -5.823 0.60 17.75 193 GLU A CA 1
ATOM 1402 C CA B GLU A 1 193 ? -32.526 -6.354 -5.897 0.40 19.05 193 GLU A CA 1
ATOM 1403 C C . GLU A 1 193 ? -31.502 -6.632 -6.936 1.00 17.80 193 GLU A C 1
ATOM 1404 O O . GLU A 1 193 ? -30.806 -5.719 -7.355 1.00 21.10 193 GLU A O 1
ATOM 1415 N N . GLY A 1 194 ? -31.489 -7.860 -7.451 1.00 18.42 194 GLY A N 1
ATOM 1416 C CA . GLY A 1 194 ? -30.620 -8.169 -8.582 1.00 18.32 194 GLY A CA 1
ATOM 1417 C C . GLY A 1 194 ? -29.171 -8.469 -8.321 1.00 16.99 194 GLY A C 1
ATOM 1418 O O . GLY A 1 194 ? -28.407 -8.806 -9.229 1.00 20.01 194 GLY A O 1
ATOM 1419 N N . MET A 1 195 ? -28.726 -8.321 -7.082 1.00 16.39 195 MET A N 1
ATOM 1420 C CA A MET A 1 195 ? -27.318 -8.659 -6.747 0.70 16.05 195 MET A CA 1
ATOM 1421 C CA B MET A 1 195 ? -27.350 -8.645 -6.737 0.30 17.08 195 MET A CA 1
ATOM 1422 C C . MET A 1 195 ? -27.136 -10.169 -6.738 1.00 13.63 195 MET A C 1
ATOM 1423 O O . MET A 1 195 ? -28.024 -10.906 -6.352 1.00 14.92 195 MET A O 1
ATOM 1432 N N . GLN A 1 196 ? -25.965 -10.624 -7.128 1.00 14.25 196 GLN A N 1
ATOM 1433 C CA A GLN A 1 196 ? -25.630 -12.049 -7.079 0.60 14.56 196 GLN A CA 1
ATOM 1434 C CA B GLN A 1 196 ? -25.658 -12.048 -7.074 0.40 14.49 196 GLN A CA 1
ATOM 1435 C C . GLN A 1 196 ? -25.621 -12.515 -5.635 1.00 13.71 196 GLN A C 1
ATOM 1436 O O . GLN A 1 196 ? -25.069 -11.848 -4.757 1.00 15.99 196 GLN A O 1
ATOM 1447 N N . ALA A 1 197 ? -26.194 -13.682 -5.379 1.00 13.60 197 ALA A N 1
ATOM 1448 C CA . ALA A 1 197 ? -26.232 -14.248 -4.061 1.00 13.08 197 ALA A CA 1
ATOM 1449 C C . ALA A 1 197 ? -24.896 -14.797 -3.598 1.00 14.62 197 ALA A C 1
ATOM 1450 O O . ALA A 1 197 ? -24.257 -15.541 -4.326 1.00 18.87 197 ALA A O 1
ATOM 1452 N N . PHE A 1 198 ? -24.484 -14.447 -2.372 1.00 13.61 198 PHE A N 1
ATOM 1453 C CA . PHE A 1 198 ? -23.305 -15.020 -1.716 1.00 13.11 198 PHE A CA 1
ATOM 1454 C C . PHE A 1 198 ? -23.701 -16.108 -0.689 1.00 10.78 198 PHE A C 1
ATOM 1455 O O . PHE A 1 198 ? -22.803 -16.773 -0.091 1.00 11.22 198 PHE A O 1
ATOM 1463 N N A LEU A 1 199 ? -24.983 -16.307 -0.482 0.50 12.71 199 LEU A N 1
ATOM 1464 N N B LEU A 1 199 ? -24.963 -16.284 -0.475 0.50 11.97 199 LEU A N 1
ATOM 1465 C CA A LEU A 1 199 ? -25.464 -17.313 0.419 0.50 12.40 199 LEU A CA 1
ATOM 1466 C CA B LEU A 1 199 ? -25.439 -17.277 0.394 0.50 10.92 199 LEU A CA 1
ATOM 1467 C C A LEU A 1 199 ? -24.854 -18.675 0.040 0.50 11.16 199 LEU A C 1
ATOM 1468 C C B LEU A 1 199 ? -24.849 -18.667 0.034 0.50 10.57 199 LEU A C 1
ATOM 1469 O O A LEU A 1 199 ? -24.773 -19.026 -1.134 0.50 11.89 199 LEU A O 1
ATOM 1470 O O B LEU A 1 199 ? -24.772 -19.028 -1.137 0.50 11.22 199 LEU A O 1
ATOM 1479 N N . GLY A 1 200 ? -24.379 -19.403 1.043 1.00 10.65 200 GLY A N 1
ATOM 1480 C CA . GLY A 1 200 ? -23.796 -20.723 0.841 1.00 10.48 200 GLY A CA 1
ATOM 1481 C C . GLY A 1 200 ? -22.325 -20.741 0.541 1.00 10.57 200 GLY A C 1
ATOM 1482 O O . GLY A 1 200 ? -21.708 -21.792 0.566 1.00 11.38 200 GLY A O 1
ATOM 1483 N N . HIS A 1 201 ? -21.727 -19.593 0.268 1.00 10.14 201 HIS A N 1
ATOM 1484 C CA . HIS A 1 201 ? -20.312 -19.558 -0.033 1.00 10.82 201 HIS A CA 1
ATOM 1485 C C . HIS A 1 201 ? -19.508 -19.719 1.254 1.00 9.74 201 HIS A C 1
ATOM 1486 O O . HIS A 1 201 ? -19.881 -19.223 2.312 1.00 10.65 201 HIS A O 1
ATOM 1493 N N . ARG A 1 202 ? -18.433 -20.461 1.122 1.00 10.45 202 ARG A N 1
ATOM 1494 C CA A ARG A 1 202 ? -17.506 -20.764 2.204 0.50 9.56 202 ARG A CA 1
ATOM 1495 C CA B ARG A 1 202 ? -17.512 -20.762 2.206 0.50 9.56 202 ARG A CA 1
ATOM 1496 C C . ARG A 1 202 ? -16.108 -20.161 1.921 1.00 11.08 202 ARG A C 1
ATOM 1497 O O . ARG A 1 202 ? -15.671 -20.039 0.785 1.00 12.19 202 ARG A O 1
ATOM 1512 N N . PHE A 1 203 ? -15.436 -19.818 3.016 1.00 9.93 203 PHE A N 1
ATOM 1513 C CA . PHE A 1 203 ? -14.157 -19.092 2.917 1.00 10.56 203 PHE A CA 1
ATOM 1514 C C . PHE A 1 203 ? -13.170 -19.653 3.913 1.00 10.67 203 PHE A C 1
ATOM 1515 O O . PHE A 1 203 ? -13.526 -20.142 5.002 1.00 11.31 203 PHE A O 1
ATOM 1523 N N . PRO A 1 204 ? -11.862 -19.533 3.598 1.00 11.83 204 PRO A N 1
ATOM 1524 C CA . PRO A 1 204 ? -10.822 -20.029 4.475 1.00 11.84 204 PRO A CA 1
ATOM 1525 C C . PRO A 1 204 ? -10.739 -19.282 5.794 1.00 11.24 204 PRO A C 1
ATOM 1526 O O . PRO A 1 204 ? -11.073 -18.114 5.891 1.00 11.08 204 PRO A O 1
ATOM 1530 N N . ALA A 1 205 ? -10.140 -19.941 6.787 1.00 11.82 205 ALA A N 1
ATOM 1531 C CA . ALA A 1 205 ? -9.903 -19.341 8.091 1.00 11.37 205 ALA A CA 1
ATOM 1532 C C . ALA A 1 205 ? -9.054 -18.076 8.025 1.00 11.60 205 ALA A C 1
ATOM 1533 O O . ALA A 1 205 ? -9.284 -17.113 8.795 1.00 12.37 205 ALA A O 1
ATOM 1535 N N . SER A 1 206 ? -8.096 -18.044 7.109 1.00 11.74 206 SER A N 1
ATOM 1536 C CA . SER A 1 206 ? -7.181 -16.905 7.030 1.00 12.26 206 SER A CA 1
ATOM 1537 C C . SER A 1 206 ? -7.872 -15.639 6.621 1.00 11.51 206 SER A C 1
ATOM 1538 O O . SER A 1 206 ? -7.285 -14.562 6.799 1.00 12.48 206 SER A O 1
ATOM 1541 N N . HIS A 1 207 ? -9.082 -15.721 6.028 1.00 10.44 207 HIS A N 1
ATOM 1542 C CA . HIS A 1 207 ? -9.755 -14.491 5.641 1.00 10.14 207 HIS A CA 1
ATOM 1543 C C . HIS A 1 207 ? -10.176 -13.645 6.822 1.00 9.71 207 HIS A C 1
ATOM 1544 O O . HIS A 1 207 ? -10.437 -12.447 6.665 1.00 10.15 207 HIS A O 1
ATOM 1551 N N . THR A 1 208 ? -10.285 -14.268 8.004 1.00 9.77 208 THR A N 1
ATOM 1552 C CA A THR A 1 208 ? -10.622 -13.569 9.234 0.50 9.79 208 THR A CA 1
ATOM 1553 C CA B THR A 1 208 ? -10.620 -13.578 9.250 0.50 9.97 208 THR A CA 1
ATOM 1554 C C . THR A 1 208 ? -9.663 -14.170 10.273 1.00 9.83 208 THR A C 1
ATOM 1555 O O . THR A 1 208 ? -10.026 -15.082 11.018 1.00 11.18 208 THR A O 1
ATOM 1562 N N . PRO A 1 209 ? -8.413 -13.685 10.304 1.00 9.95 209 PRO A N 1
ATOM 1563 C CA . PRO A 1 209 ? -7.377 -14.424 11.039 1.00 10.93 209 PRO A CA 1
ATOM 1564 C C . PRO A 1 209 ? -7.563 -14.385 12.541 1.00 10.41 209 PRO A C 1
ATOM 1565 O O . PRO A 1 209 ? -8.371 -13.629 13.092 1.00 10.51 209 PRO A O 1
ATOM 1569 N N . ALA A 1 210 ? -6.832 -15.251 13.249 1.00 11.40 210 ALA A N 1
ATOM 1570 C CA . ALA A 1 210 ? -7.168 -15.549 14.623 1.00 12.36 210 ALA A CA 1
ATOM 1571 C C . ALA A 1 210 ? -7.075 -14.366 15.575 1.00 11.67 210 ALA A C 1
ATOM 1572 O O . ALA A 1 210 ? -7.832 -14.289 16.530 1.00 12.43 210 ALA A O 1
ATOM 1574 N N . GLN A 1 211 ? -6.133 -13.449 15.340 1.00 11.46 211 GLN A N 1
ATOM 1575 C CA . GLN A 1 211 ? -6.047 -12.268 16.201 1.00 11.49 211 GLN A CA 1
ATOM 1576 C C . GLN A 1 211 ? -7.200 -11.289 15.974 1.00 10.84 211 GLN A C 1
ATOM 1577 O O . GLN A 1 211 ? -7.634 -10.614 16.889 1.00 11.63 211 GLN A O 1
ATOM 1583 N N . ALA A 1 212 ? -7.698 -11.243 14.741 1.00 10.27 212 ALA A N 1
ATOM 1584 C CA . ALA A 1 212 ? -8.907 -10.473 14.435 1.00 10.03 212 ALA A CA 1
ATOM 1585 C C . ALA A 1 212 ? -10.087 -11.092 15.168 1.00 9.94 212 ALA A C 1
ATOM 1586 O O . ALA A 1 212 ? -10.832 -10.411 15.848 1.00 10.11 212 ALA A O 1
ATOM 1588 N N . ARG A 1 213 ? -10.258 -12.430 15.061 1.00 10.40 213 ARG A N 1
ATOM 1589 C CA . ARG A 1 213 ? -11.382 -13.087 15.747 1.00 10.92 213 ARG A CA 1
ATOM 1590 C C . ARG A 1 213 ? -11.305 -12.805 17.248 1.00 11.74 213 ARG A C 1
ATOM 1591 O O . ARG A 1 213 ? -12.324 -12.579 17.888 1.00 12.31 213 ARG A O 1
ATOM 1599 N N . ALA A 1 214 ? -10.099 -12.861 17.831 1.00 11.44 214 ALA A N 1
ATOM 1600 C CA . ALA A 1 214 ? -9.934 -12.610 19.249 1.00 12.09 214 ALA A CA 1
ATOM 1601 C C . ALA A 1 214 ? -10.343 -11.182 19.613 1.00 11.24 214 ALA A C 1
ATOM 1602 O O . ALA A 1 214 ? -11.083 -10.903 20.552 1.00 12.99 214 ALA A O 1
ATOM 1604 N N . LEU A 1 215 ? -9.864 -10.231 18.811 1.00 11.53 215 LEU A N 1
ATOM 1605 C CA . LEU A 1 215 ? -10.226 -8.822 19.036 1.00 11.35 215 LEU A CA 1
ATOM 1606 C C . LEU A 1 215 ? -11.740 -8.638 18.973 1.00 10.83 215 LEU A C 1
ATOM 1607 O O . LEU A 1 215 ? -12.316 -7.886 19.747 1.00 11.42 215 LEU A O 1
ATOM 1612 N N . TYR A 1 216 ? -12.374 -9.347 18.046 1.00 10.15 216 TYR A N 1
ATOM 1613 C CA . TYR A 1 216 ? -13.797 -9.227 17.813 1.00 10.40 216 TYR A CA 1
ATOM 1614 C C . TYR A 1 216 ? -14.633 -9.881 18.924 1.00 10.90 216 TYR A C 1
ATOM 1615 O O . TYR A 1 216 ? -15.827 -9.720 18.921 1.00 12.41 216 TYR A O 1
ATOM 1624 N N . THR A 1 217 ? -14.029 -10.601 19.855 1.00 11.69 217 THR A N 1
ATOM 1625 C CA A THR A 1 217 ? -14.673 -11.120 21.022 0.50 14.35 217 THR A CA 1
ATOM 1626 C CA B THR A 1 217 ? -14.790 -11.027 21.017 0.50 13.32 217 THR A CA 1
ATOM 1627 C C . THR A 1 217 ? -14.760 -9.994 22.115 1.00 14.40 217 THR A C 1
ATOM 1628 O O . THR A 1 217 ? -15.556 -10.086 23.052 1.00 19.81 217 THR A O 1
ATOM 1635 N N . ARG A 1 218 ? -13.892 -8.988 21.997 1.00 14.15 218 ARG A N 1
ATOM 1636 C CA . ARG A 1 218 ? -13.765 -7.914 22.996 1.00 16.82 218 ARG A CA 1
ATOM 1637 C C . ARG A 1 218 ? -14.390 -6.585 22.525 1.00 15.47 218 ARG A C 1
ATOM 1638 O O . ARG A 1 218 ? -14.900 -5.824 23.318 1.00 22.32 218 ARG A O 1
ATOM 1646 N N . HIS A 1 219 ? -14.272 -6.290 21.233 1.00 12.09 219 HIS A N 1
ATOM 1647 C CA . HIS A 1 219 ? -14.732 -5.025 20.675 1.00 11.29 219 HIS A CA 1
ATOM 1648 C C . HIS A 1 219 ? -15.634 -5.427 19.488 1.00 10.52 219 HIS A C 1
ATOM 1649 O O . HIS A 1 219 ? -15.160 -5.953 18.490 1.00 11.09 219 HIS A O 1
ATOM 1656 N N . LEU A 1 220 ? -16.947 -5.262 19.676 1.00 10.86 220 LEU A N 1
ATOM 1657 C CA . LEU A 1 220 ? -17.964 -5.988 18.931 1.00 10.42 220 LEU A CA 1
ATOM 1658 C C . LEU A 1 220 ? -18.432 -5.392 17.606 1.00 9.61 220 LEU A C 1
ATOM 1659 O O . LEU A 1 220 ? -19.225 -6.034 16.933 1.00 10.50 220 LEU A O 1
ATOM 1664 N N . LEU A 1 221 ? -17.947 -4.204 17.221 1.00 10.17 221 LEU A N 1
ATOM 1665 C CA . LEU A 1 221 ? -18.304 -3.622 15.936 1.00 9.65 221 LEU A CA 1
ATOM 1666 C C . LEU A 1 221 ? -17.058 -2.989 15.335 1.00 9.43 221 LEU A C 1
ATOM 1667 O O . LEU A 1 221 ? -16.341 -2.294 16.048 1.00 11.71 221 LEU A O 1
ATOM 1672 N N . ARG A 1 222 ? -16.823 -3.164 14.034 1.00 8.60 222 ARG A N 1
ATOM 1673 C CA . ARG A 1 222 ? -15.771 -2.471 13.364 1.00 8.39 222 ARG A CA 1
ATOM 1674 C C . ARG A 1 222 ? -16.192 -2.269 11.920 1.00 8.03 222 ARG A C 1
ATOM 1675 O O . ARG A 1 222 ? -17.100 -2.922 11.416 1.00 8.86 222 ARG A O 1
ATOM 1683 N N . LEU A 1 223 ? -15.511 -1.358 11.238 1.00 8.17 223 LEU A N 1
ATOM 1684 C CA . LEU A 1 223 ? -15.933 -0.935 9.919 1.00 7.97 223 LEU A CA 1
ATOM 1685 C C . LEU A 1 223 ? -14.790 -0.318 9.132 1.00 7.74 223 LEU A C 1
ATOM 1686 O O . LEU A 1 223 ? -13.795 0.137 9.709 1.00 8.69 223 LEU A O 1
ATOM 1691 N N . THR A 1 224 ? -15.007 -0.223 7.835 1.00 7.82 224 THR A N 1
ATOM 1692 C CA . THR A 1 224 ? -14.202 0.574 6.923 1.00 8.36 224 THR A CA 1
ATOM 1693 C C . THR A 1 224 ? -15.160 1.376 6.078 1.00 7.99 224 THR A C 1
ATOM 1694 O O . THR A 1 224 ? -15.876 0.800 5.241 1.00 8.43 224 THR A O 1
ATOM 1698 N N . ALA A 1 225 ? -15.236 2.678 6.276 1.00 7.70 225 ALA A N 1
ATOM 1699 C CA . ALA A 1 225 ? -16.257 3.478 5.575 1.00 8.64 225 ALA A CA 1
ATOM 1700 C C . ALA A 1 225 ? -15.923 3.738 4.123 1.00 8.57 225 ALA A C 1
ATOM 1701 O O . ALA A 1 225 ? -16.851 3.952 3.329 1.00 9.71 225 ALA A O 1
ATOM 1703 N N . ASP A 1 226 ? -14.653 3.767 3.780 1.00 8.39 226 ASP A N 1
ATOM 1704 C CA . ASP A 1 226 ? -14.192 4.015 2.406 1.00 8.52 226 ASP A CA 1
ATOM 1705 C C . ASP A 1 226 ? -12.957 3.179 2.176 1.00 8.91 226 ASP A C 1
ATOM 1706 O O . ASP A 1 226 ? -11.860 3.490 2.705 1.00 9.68 226 ASP A O 1
ATOM 1711 N N . THR A 1 227 ? -13.078 2.078 1.444 1.00 8.92 227 THR A N 1
ATOM 1712 C CA . THR A 1 227 ? -11.987 1.128 1.282 1.00 9.26 227 THR A CA 1
ATOM 1713 C C . THR A 1 227 ? -10.854 1.633 0.430 1.00 9.84 227 THR A C 1
ATOM 1714 O O . THR A 1 227 ? -9.815 0.955 0.346 1.00 10.90 227 THR A O 1
ATOM 1718 N N . ARG A 1 228 ? -10.986 2.816 -0.148 1.00 9.80 228 ARG A N 1
ATOM 1719 C CA A ARG A 1 228 ? -9.878 3.426 -0.893 0.50 10.79 228 ARG A CA 1
ATOM 1720 C CA B ARG A 1 228 ? -9.876 3.436 -0.894 0.50 10.69 228 ARG A CA 1
ATOM 1721 C C . ARG A 1 228 ? -9.247 4.603 -0.159 1.00 11.34 228 ARG A C 1
ATOM 1722 O O . ARG A 1 228 ? -8.312 5.188 -0.657 1.00 15.46 228 ARG A O 1
ATOM 1737 N N . ALA A 1 229 ? -9.737 4.945 1.019 1.00 11.23 229 ALA A N 1
ATOM 1738 C CA . ALA A 1 229 ? -9.220 6.131 1.711 1.00 12.47 229 ALA A CA 1
ATOM 1739 C C . ALA A 1 229 ? -7.953 5.792 2.473 1.00 12.64 229 ALA A C 1
ATOM 1740 O O . ALA A 1 229 ? -7.885 4.833 3.214 1.00 14.00 229 ALA A O 1
ATOM 1742 N N . ALA A 1 230 ? -6.937 6.629 2.304 1.00 13.06 230 ALA A N 1
ATOM 1743 C CA . ALA A 1 230 ? -5.707 6.535 3.066 1.00 12.46 230 ALA A CA 1
ATOM 1744 C C . ALA A 1 230 ? -5.973 6.793 4.548 1.00 11.85 230 ALA A C 1
ATOM 1745 O O . ALA A 1 230 ? -6.747 7.680 4.927 1.00 12.77 230 ALA A O 1
ATOM 1747 N N . ALA A 1 231 ? -5.260 6.076 5.391 1.00 12.50 231 ALA A N 1
ATOM 1748 C CA . ALA A 1 231 ? -5.314 6.306 6.810 1.00 12.01 231 ALA A CA 1
ATOM 1749 C C . ALA A 1 231 ? -4.671 7.633 7.169 1.00 10.83 231 ALA A C 1
ATOM 1750 O O . ALA A 1 231 ? -3.783 8.152 6.474 1.00 13.78 231 ALA A O 1
ATOM 1752 N N . VAL A 1 232 ? -5.098 8.177 8.269 1.00 10.05 232 VAL A N 1
ATOM 1753 C CA . VAL A 1 232 ? -4.658 9.473 8.787 1.00 10.41 232 VAL A CA 1
ATOM 1754 C C . VAL A 1 232 ? -3.859 9.205 10.077 1.00 9.42 232 VAL A C 1
ATOM 1755 O O . VAL A 1 232 ? -4.410 8.742 11.052 1.00 9.57 232 VAL A O 1
ATOM 1759 N N . PRO A 1 233 ? -2.548 9.534 10.084 1.00 10.28 233 PRO A N 1
ATOM 1760 C CA . PRO A 1 233 ? -1.768 9.297 11.300 1.00 10.24 233 PRO A CA 1
ATOM 1761 C C . PRO A 1 233 ? -2.257 10.055 12.505 1.00 9.54 233 PRO A C 1
ATOM 1762 O O . PRO A 1 233 ? -2.725 11.200 12.402 1.00 10.04 233 PRO A O 1
ATOM 1766 N N . LEU A 1 234 ? -2.068 9.442 13.658 1.00 9.90 234 LEU A N 1
ATOM 1767 C CA . LEU A 1 234 ? -2.068 10.157 14.945 1.00 9.86 234 LEU A CA 1
ATOM 1768 C C . LEU A 1 234 ? -0.720 10.833 15.137 1.00 10.57 234 LEU A C 1
ATOM 1769 O O . LEU A 1 234 ? 0.307 10.225 14.833 1.00 12.44 234 LEU A O 1
ATOM 1774 N N . ASP A 1 235 ? -0.709 12.039 15.678 1.00 10.63 235 ASP A N 1
ATOM 1775 C CA . ASP A 1 235 ? 0.568 12.743 15.885 1.00 11.30 235 ASP A CA 1
ATOM 1776 C C . ASP A 1 235 ? 0.631 13.294 17.284 1.00 10.72 235 ASP A C 1
ATOM 1777 O O . ASP A 1 235 ? -0.247 14.055 17.702 1.00 11.18 235 ASP A O 1
ATOM 1782 N N . PRO A 1 236 ? 1.637 12.885 18.069 1.00 10.65 236 PRO A N 1
ATOM 1783 C CA . PRO A 1 236 ? 2.634 11.889 17.748 1.00 10.58 236 PRO A CA 1
ATOM 1784 C C . PRO A 1 236 ? 2.015 10.490 17.681 1.00 9.88 236 PRO A C 1
ATOM 1785 O O . PRO A 1 236 ? 0.937 10.269 18.261 1.00 10.70 236 PRO A O 1
ATOM 1789 N N . VAL A 1 237 ? 2.680 9.550 17.029 1.00 9.82 237 VAL A N 1
ATOM 1790 C CA . VAL A 1 237 ? 2.097 8.240 16.840 1.00 10.33 237 VAL A CA 1
ATOM 1791 C C . VAL A 1 237 ? 2.110 7.426 18.134 1.00 10.13 237 VAL A C 1
ATOM 1792 O O . VAL A 1 237 ? 1.176 6.662 18.380 1.00 11.36 237 VAL A O 1
ATOM 1796 N N . LEU A 1 238 ? 3.138 7.586 18.975 1.00 10.19 238 LEU A N 1
ATOM 1797 C CA . LEU A 1 238 ? 3.207 6.916 20.262 1.00 10.91 238 LEU A CA 1
ATOM 1798 C C . LEU A 1 238 ? 2.575 7.760 21.348 1.00 10.82 238 LEU A C 1
ATOM 1799 O O . LEU A 1 238 ? 2.693 8.999 21.338 1.00 11.95 238 LEU A O 1
ATOM 1804 N N . ASN A 1 239 ? 1.921 7.090 22.285 1.00 10.86 239 ASN A N 1
ATOM 1805 C CA . ASN A 1 239 ? 1.393 7.773 23.453 1.00 10.88 239 ASN A CA 1
ATOM 1806 C C . ASN A 1 239 ? 2.544 8.306 24.309 1.00 11.52 239 ASN A C 1
ATOM 1807 O O . ASN A 1 239 ? 3.352 7.537 24.756 1.00 11.90 239 ASN A O 1
ATOM 1812 N N . PRO A 1 240 ? 2.636 9.619 24.527 1.00 11.58 240 PRO A N 1
ATOM 1813 C CA . PRO A 1 240 ? 3.723 10.147 25.365 1.00 13.26 240 PRO A CA 1
ATOM 1814 C C . PRO A 1 240 ? 3.739 9.614 26.786 1.00 13.09 240 PRO A C 1
ATOM 1815 O O . PRO A 1 240 ? 4.802 9.613 27.428 1.00 15.00 240 PRO A O 1
ATOM 1819 N N . GLN A 1 241 ? 2.620 9.135 27.315 1.00 12.27 241 GLN A N 1
ATOM 1820 C CA . GLN A 1 241 ? 2.625 8.619 28.660 1.00 12.44 241 GLN A CA 1
ATOM 1821 C C . GLN A 1 241 ? 3.520 7.411 28.765 1.00 12.54 241 GLN A C 1
ATOM 1822 O O . GLN A 1 241 ? 4.131 7.175 29.815 1.00 14.55 241 GLN A O 1
ATOM 1828 N N . THR A 1 242 ? 3.521 6.567 27.756 1.00 13.19 242 THR A N 1
ATOM 1829 C CA . THR A 1 242 ? 4.101 5.239 27.807 1.00 13.23 242 THR A CA 1
ATOM 1830 C C . THR A 1 242 ? 5.242 5.034 26.814 1.00 13.34 242 THR A C 1
ATOM 1831 O O . THR A 1 242 ? 5.938 4.031 26.879 1.00 14.23 242 THR A O 1
ATOM 1835 N N . ASN A 1 243 ? 5.440 5.976 25.902 1.00 12.49 243 ASN A N 1
ATOM 1836 C CA . ASN A 1 243 ? 6.298 5.786 24.751 1.00 13.05 243 ASN A CA 1
ATOM 1837 C C . ASN A 1 243 ? 5.990 4.487 24.010 1.00 12.22 243 ASN A C 1
ATOM 1838 O O . ASN A 1 243 ? 6.877 3.797 23.543 1.00 14.49 243 ASN A O 1
ATOM 1843 N N . ALA A 1 244 ? 4.716 4.176 23.920 1.00 12.19 244 ALA A N 1
ATOM 1844 C CA . ALA A 1 244 ? 4.263 2.922 23.392 1.00 11.61 244 ALA A CA 1
ATOM 1845 C C . ALA A 1 244 ? 3.028 3.174 22.531 1.00 10.91 244 ALA A C 1
ATOM 1846 O O . ALA A 1 244 ? 2.374 4.219 22.614 1.00 10.91 244 ALA A O 1
ATOM 1848 N N . PRO A 1 245 ? 2.640 2.182 21.741 1.00 11.26 245 PRO A N 1
ATOM 1849 C CA . PRO A 1 245 ? 1.482 2.352 20.864 1.00 11.06 245 PRO A CA 1
ATOM 1850 C C . PRO A 1 245 ? 0.215 2.671 21.641 1.00 10.75 245 PRO A C 1
ATOM 1851 O O . PRO A 1 245 ? -0.022 2.175 22.747 1.00 12.31 245 PRO A O 1
ATOM 1855 N N . THR A 1 246 ? -0.650 3.446 21.002 1.00 10.28 246 THR A N 1
ATOM 1856 C CA . THR A 1 246 ? -1.956 3.763 21.565 1.00 10.72 246 THR A CA 1
ATOM 1857 C C . THR A 1 246 ? -2.960 2.673 21.253 1.00 9.94 246 THR A C 1
ATOM 1858 O O . THR A 1 246 ? -3.197 2.356 20.090 1.00 10.02 246 THR A O 1
ATOM 1862 N N . PRO A 1 247 ? -3.579 2.073 22.271 1.00 11.41 247 PRO A N 1
ATOM 1863 C CA A PRO A 1 247 ? -4.593 1.040 22.109 0.50 11.89 247 PRO A CA 1
ATOM 1864 C CA B PRO A 1 247 ? -4.510 1.017 21.881 0.50 11.37 247 PRO A CA 1
ATOM 1865 C C . PRO A 1 247 ? -5.792 1.583 21.332 1.00 10.64 247 PRO A C 1
ATOM 1866 O O . PRO A 1 247 ? -6.447 2.418 21.891 1.00 12.43 247 PRO A O 1
ATOM 1873 N N . LEU A 1 248 ? -6.086 1.099 20.136 1.00 10.08 248 LEU A N 1
ATOM 1874 C CA . LEU A 1 248 ? -7.228 1.590 19.336 1.00 9.42 248 LEU A CA 1
ATOM 1875 C C . LEU A 1 248 ? -8.267 0.526 19.075 1.00 9.85 248 LEU A C 1
ATOM 1876 O O . LEU A 1 248 ? -9.185 0.751 18.286 1.00 10.73 248 LEU A O 1
ATOM 1881 N N . GLY A 1 249 ? -8.187 -0.629 19.739 1.00 10.40 249 GLY A N 1
ATOM 1882 C CA . GLY A 1 249 ? -9.175 -1.683 19.503 1.00 11.76 249 GLY A CA 1
ATOM 1883 C C . GLY A 1 249 ? -10.602 -1.244 19.733 1.00 11.31 249 GLY A C 1
ATOM 1884 O O . GLY A 1 249 ? -11.528 -1.765 19.111 1.00 12.82 249 GLY A O 1
ATOM 1885 N N . GLY A 1 250 ? -10.817 -0.367 20.690 1.00 11.29 250 GLY A N 1
ATOM 1886 C CA . GLY A 1 250 ? -12.097 0.150 20.984 1.00 11.77 250 GLY A CA 1
ATOM 1887 C C . GLY A 1 250 ? -12.518 1.397 20.248 1.00 11.61 250 GLY A C 1
ATOM 1888 O O . GLY A 1 250 ? -13.565 1.970 20.586 1.00 14.13 250 GLY A O 1
ATOM 1889 N N . ALA A 1 251 ? -11.718 1.862 19.277 1.00 10.91 251 ALA A N 1
ATOM 1890 C CA . ALA A 1 251 ? -12.036 3.061 18.508 1.00 10.56 251 ALA A CA 1
ATOM 1891 C C . ALA A 1 251 ? -12.560 2.634 17.154 1.00 10.36 251 ALA A C 1
ATOM 1892 O O . ALA A 1 251 ? -11.841 2.042 16.359 1.00 10.03 251 ALA A O 1
ATOM 1894 N N . VAL A 1 252 ? -13.813 2.948 16.875 1.00 11.39 252 VAL A N 1
ATOM 1895 C CA A VAL A 1 252 ? -14.318 2.544 15.557 0.50 11.09 252 VAL A CA 1
ATOM 1896 C CA B VAL A 1 252 ? -14.429 2.690 15.585 0.50 11.13 252 VAL A CA 1
ATOM 1897 C C . VAL A 1 252 ? -13.645 3.312 14.431 1.00 9.39 252 VAL A C 1
ATOM 1898 O O . VAL A 1 252 ? -13.615 2.804 13.327 1.00 9.91 252 VAL A O 1
ATOM 1905 N N . LEU A 1 253 ? -13.027 4.462 14.714 1.00 8.96 253 LEU A N 1
ATOM 1906 C CA . LEU A 1 253 ? -12.270 5.176 13.714 1.00 8.44 253 LEU A CA 1
ATOM 1907 C C . LEU A 1 253 ? -10.914 4.549 13.415 1.00 8.36 253 LEU A C 1
ATOM 1908 O O . LEU A 1 253 ? -10.223 4.989 12.495 1.00 9.09 253 LEU A O 1
ATOM 1913 N N . ARG A 1 254 ? -10.471 3.566 14.196 1.00 8.55 254 ARG A N 1
ATOM 1914 C CA A ARG A 1 254 ? -9.167 2.954 13.908 0.50 9.88 254 ARG A CA 1
ATOM 1915 C CA B ARG A 1 254 ? -9.166 2.930 13.932 0.50 10.05 254 ARG A CA 1
ATOM 1916 C C . ARG A 1 254 ? -9.002 2.544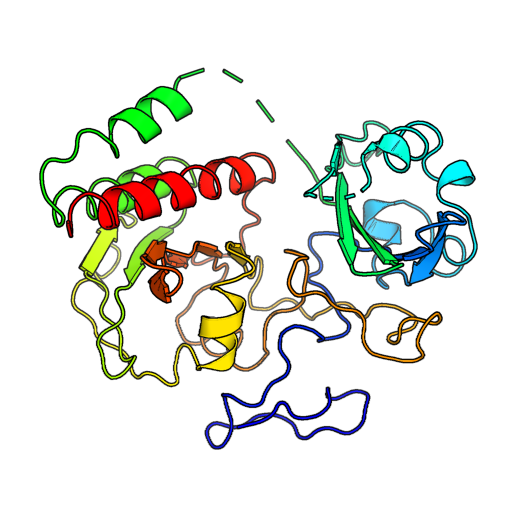 12.455 1.00 9.09 254 ARG A C 1
ATOM 1917 O O . ARG A 1 254 ? -9.918 1.984 11.807 1.00 8.86 254 ARG A O 1
ATOM 1932 N N . ALA A 1 255 ? -7.810 2.759 11.932 1.00 8.48 255 ALA A N 1
ATOM 1933 C CA . ALA A 1 255 ? -7.488 2.291 10.600 1.00 8.58 255 ALA A CA 1
ATOM 1934 C C . ALA A 1 255 ? -7.600 0.777 10.509 1.00 8.41 255 ALA A C 1
ATOM 1935 O O . ALA A 1 255 ? -7.195 0.046 11.425 1.00 9.28 255 ALA A O 1
ATOM 1937 N N . THR A 1 256 ? -8.110 0.315 9.375 1.00 8.33 256 THR A N 1
ATOM 1938 C CA . THR A 1 256 ? -8.303 -1.093 9.095 1.00 8.68 256 THR A CA 1
ATOM 1939 C C . THR A 1 256 ? -7.004 -1.692 8.535 1.00 8.46 256 THR A C 1
ATOM 1940 O O . THR A 1 256 ? -6.265 -1.044 7.837 1.00 9.59 256 THR A O 1
ATOM 1944 N N . SER A 1 257 ? -6.746 -2.971 8.826 1.00 8.55 257 SER A N 1
ATOM 1945 C CA . SER A 1 257 ? -5.636 -3.651 8.245 1.00 8.70 257 SER A CA 1
ATOM 1946 C C . SER A 1 257 ? -5.570 -3.437 6.748 1.00 8.84 257 SER A C 1
ATOM 1947 O O . SER A 1 257 ? -6.553 -3.662 6.045 1.00 9.17 257 SER A O 1
ATOM 1950 N N . PRO A 1 258 ? -4.392 -3.075 6.199 1.00 9.66 258 PRO A N 1
ATOM 1951 C CA A PRO A 1 258 ? -4.215 -2.963 4.758 0.50 10.80 258 PRO A CA 1
ATOM 1952 C CA B PRO A 1 258 ? -4.319 -2.924 4.754 0.50 11.14 258 PRO A CA 1
ATOM 1953 C C . PRO A 1 258 ? -4.595 -4.232 3.981 1.00 10.31 258 PRO A C 1
ATOM 1954 O O . PRO A 1 258 ? -5.110 -4.140 2.857 1.00 11.79 258 PRO A O 1
ATOM 1961 N N . MET A 1 259 ? -4.306 -5.384 4.553 1.00 10.96 259 MET A N 1
ATOM 1962 C CA A MET A 1 259 ? -4.627 -6.675 3.920 0.70 12.16 259 MET A CA 1
ATOM 1963 C CA B MET A 1 259 ? -4.611 -6.619 3.860 0.30 12.42 259 MET A CA 1
ATOM 1964 C C . MET A 1 259 ? -6.109 -6.792 3.683 1.00 9.86 259 MET A C 1
ATOM 1965 O O . MET A 1 259 ? -6.573 -7.249 2.634 1.00 10.44 259 MET A O 1
ATOM 1974 N N . HIS A 1 260 ? -6.857 -6.418 4.698 1.00 9.04 260 HIS A N 1
ATOM 1975 C CA . HIS A 1 260 ? -8.301 -6.498 4.615 1.00 8.79 260 HIS A CA 1
ATOM 1976 C C . HIS A 1 260 ? -8.865 -5.401 3.703 1.00 8.32 260 HIS A C 1
ATOM 1977 O O . HIS A 1 260 ? -9.804 -5.655 2.953 1.00 9.48 260 HIS A O 1
ATOM 1984 N N . MET A 1 261 ? -8.328 -4.185 3.765 1.00 8.82 261 MET A N 1
ATOM 1985 C CA A MET A 1 261 ? -8.848 -3.190 2.841 0.70 9.69 261 MET A CA 1
ATOM 1986 C CA B MET A 1 261 ? -8.684 -3.102 2.829 0.30 8.80 261 MET A CA 1
ATOM 1987 C C . MET A 1 261 ? -8.647 -3.642 1.399 1.00 9.26 261 MET A C 1
ATOM 1988 O O . MET A 1 261 ? -9.535 -3.417 0.561 1.00 9.75 261 MET A O 1
ATOM 1997 N N . GLN A 1 262 ? -7.518 -4.273 1.086 1.00 9.18 262 GLN A N 1
ATOM 1998 C CA . GLN A 1 262 ? -7.317 -4.781 -0.251 1.00 9.46 262 GLN A CA 1
ATOM 1999 C C . GLN A 1 262 ? -8.291 -5.887 -0.609 1.00 9.24 262 GLN A C 1
ATOM 2000 O O . GLN A 1 262 ? -8.814 -5.918 -1.721 1.00 9.56 262 GLN A O 1
ATOM 2006 N N . TYR A 1 263 ? -8.533 -6.808 0.320 1.00 9.39 263 TYR A N 1
ATOM 2007 C CA . TYR A 1 263 ? -9.531 -7.858 0.143 1.00 9.49 263 TYR A CA 1
ATOM 2008 C C . TYR A 1 263 ? -10.878 -7.252 -0.258 1.00 9.55 263 TYR A C 1
ATOM 2009 O O . TYR A 1 263 ? -11.540 -7.719 -1.182 1.00 9.89 263 TYR A O 1
ATOM 2018 N N . LEU A 1 264 ? -11.277 -6.197 0.467 1.00 9.45 264 LEU A N 1
ATOM 2019 C CA . LEU A 1 264 ? -12.556 -5.545 0.201 1.00 9.08 264 LEU A CA 1
ATOM 2020 C C . LEU A 1 264 ? -12.567 -4.898 -1.166 1.00 8.89 264 LEU A C 1
ATOM 2021 O O . LEU A 1 264 ? -13.506 -5.061 -1.956 1.00 9.60 264 LEU A O 1
ATOM 2026 N N . ARG A 1 265 ? -11.521 -4.142 -1.492 1.00 9.29 265 ARG A N 1
ATOM 2027 C CA . ARG A 1 265 ? -11.472 -3.488 -2.800 1.00 9.63 265 ARG A CA 1
ATOM 2028 C C . ARG A 1 265 ? -11.555 -4.527 -3.924 1.00 10.19 265 ARG A C 1
ATOM 2029 O O . ARG A 1 265 ? -12.242 -4.312 -4.925 1.00 11.06 265 ARG A O 1
ATOM 2037 N N . ASN A 1 266 ? -10.883 -5.660 -3.778 1.00 10.42 266 ASN A N 1
ATOM 2038 C CA . ASN A 1 266 ? -10.884 -6.679 -4.799 1.00 11.53 266 ASN A CA 1
ATOM 2039 C C . ASN A 1 266 ? -12.251 -7.321 -4.978 1.00 12.34 266 ASN A C 1
ATOM 2040 O O . ASN A 1 266 ? -12.534 -7.866 -6.037 1.00 16.07 266 ASN A O 1
ATOM 2045 N N . MET A 1 267 ? -13.089 -7.268 -3.970 1.00 12.15 267 MET A N 1
ATOM 2046 C CA A MET A 1 267 ? -14.462 -7.761 -4.013 0.60 13.96 267 MET A CA 1
ATOM 2047 C CA B MET A 1 267 ? -14.469 -7.772 -4.027 0.40 13.85 267 MET A CA 1
ATOM 2048 C C . MET A 1 267 ? -15.437 -6.713 -4.528 1.00 13.27 267 MET A C 1
ATOM 2049 O O . MET A 1 267 ? -16.621 -6.964 -4.601 1.00 16.06 267 MET A O 1
ATOM 2058 N N . GLY A 1 268 ? -14.964 -5.502 -4.827 1.00 11.57 268 GLY A N 1
ATOM 2059 C CA . GLY A 1 268 ? -15.851 -4.408 -5.228 1.00 12.52 268 GLY A CA 1
ATOM 2060 C C . GLY A 1 268 ? -16.624 -3.808 -4.094 1.00 11.83 268 GLY A C 1
ATOM 2061 O O . GLY A 1 268 ? -17.677 -3.241 -4.292 1.00 14.97 268 GLY A O 1
ATOM 2062 N N . VAL A 1 269 ? -16.077 -3.871 -2.875 1.00 9.80 269 VAL A N 1
ATOM 2063 C CA . VAL A 1 269 ? -16.730 -3.328 -1.701 1.00 9.29 269 VAL A CA 1
ATOM 2064 C C . VAL A 1 269 ? -16.098 -1.974 -1.378 1.00 9.43 269 VAL A C 1
ATOM 2065 O O . VAL A 1 269 ? -14.882 -1.889 -1.151 1.00 11.44 269 VAL A O 1
ATOM 2069 N N . GLY A 1 270 ? -16.928 -0.937 -1.344 1.00 8.40 270 GLY A N 1
ATOM 2070 C CA . GLY A 1 270 ? -16.532 0.389 -0.957 1.00 8.62 270 GLY A CA 1
ATOM 2071 C C . GLY A 1 270 ? -16.631 0.701 0.527 1.00 8.59 270 GLY A C 1
ATOM 2072 O O . GLY A 1 270 ? -15.945 1.617 1.007 1.00 9.41 270 GLY A O 1
ATOM 2073 N N . SER A 1 271 ? -17.527 -0.012 1.231 1.00 7.81 271 SER A N 1
ATOM 2074 C CA . SER A 1 271 ? -17.755 0.216 2.650 1.00 7.88 271 SER A CA 1
ATOM 2075 C C . SER A 1 271 ? -18.114 -1.110 3.281 1.00 7.32 271 SER A C 1
ATOM 2076 O O . SER A 1 271 ? -18.906 -1.880 2.707 1.00 7.87 271 SER A O 1
ATOM 2079 N N . SER A 1 272 ? -17.544 -1.399 4.432 1.00 7.38 272 SER A N 1
ATOM 2080 C CA A SER A 1 272 ? -17.771 -2.673 5.106 0.80 7.30 272 SER A CA 1
ATOM 2081 C CA B SER A 1 272 ? -17.781 -2.671 5.110 0.20 8.17 272 SER A CA 1
ATOM 2082 C C . SER A 1 272 ? -18.013 -2.426 6.582 1.00 7.60 272 SER A C 1
ATOM 2083 O O . SER A 1 272 ? -17.408 -1.515 7.169 1.00 7.96 272 SER A O 1
ATOM 2088 N N . LEU A 1 273 ? -18.867 -3.233 7.200 1.00 7.57 273 LEU A N 1
ATOM 2089 C CA . LEU A 1 273 ? -19.089 -3.124 8.654 1.00 8.00 273 LEU A CA 1
ATOM 2090 C C . LEU A 1 273 ? -19.490 -4.495 9.130 1.00 7.81 273 LEU A C 1
ATOM 2091 O O . LEU A 1 273 ? -20.311 -5.157 8.500 1.00 9.00 273 LEU A O 1
ATOM 2096 N N . SER A 1 274 ? -18.939 -4.930 10.253 1.00 7.53 274 SER A N 1
ATOM 2097 C CA . SER A 1 274 ? -19.419 -6.166 10.858 1.00 7.39 274 SER A CA 1
ATOM 2098 C C . SER A 1 274 ? -19.648 -5.994 12.335 1.00 7.98 274 SER A C 1
ATOM 2099 O O . SER A 1 274 ? -19.081 -5.129 13.013 1.00 8.85 274 SER A O 1
ATOM 2102 N N . VAL A 1 275 ? -20.529 -6.878 12.828 1.00 8.52 275 VAL A N 1
ATOM 2103 C CA . VAL A 1 275 ? -20.929 -6.946 14.223 1.00 8.57 275 VAL A CA 1
ATOM 2104 C C . VAL A 1 275 ? -20.709 -8.376 14.697 1.00 8.83 275 VAL A C 1
ATOM 2105 O O . VAL A 1 275 ? -21.145 -9.341 14.049 1.00 9.07 275 VAL A O 1
ATOM 2109 N N . SER A 1 276 ? -20.044 -8.548 15.832 1.00 9.07 276 SER A N 1
ATOM 2110 C CA . SER A 1 276 ? -19.802 -9.875 16.356 1.00 9.50 276 SER A CA 1
ATOM 2111 C C . SER A 1 276 ? -21.036 -10.555 16.877 1.00 9.62 276 SER A C 1
ATOM 2112 O O . SER A 1 276 ? -21.911 -9.923 17.486 1.00 10.72 276 SER A O 1
ATOM 2115 N N . VAL A 1 277 ? -21.077 -11.882 16.682 1.00 9.46 277 VAL A N 1
ATOM 2116 C CA . VAL A 1 277 ? -22.048 -12.758 17.320 1.00 9.91 277 VAL A CA 1
ATOM 2117 C C . VAL A 1 277 ? -21.222 -13.622 18.291 1.00 10.15 277 VAL A C 1
ATOM 2118 O O . VAL A 1 277 ? -20.401 -14.408 17.853 1.00 10.93 277 VAL A O 1
ATOM 2122 N N . VAL A 1 278 ? -21.434 -13.381 19.594 1.00 11.75 278 VAL A N 1
ATOM 2123 C CA . VAL A 1 278 ? -20.594 -13.998 20.620 1.00 13.24 278 VAL A CA 1
ATOM 2124 C C . VAL A 1 278 ? -21.471 -14.938 21.433 1.00 13.91 278 VAL A C 1
ATOM 2125 O O . VAL A 1 278 ? -22.522 -14.540 21.923 1.00 16.79 278 VAL A O 1
ATOM 2129 N N . VAL A 1 279 ? -21.066 -16.201 21.515 1.00 14.36 279 VAL A N 1
ATOM 2130 C CA . VAL A 1 279 ? -21.809 -17.247 22.219 1.00 16.36 279 VAL A CA 1
ATOM 2131 C C . VAL A 1 279 ? -20.808 -17.977 23.118 1.00 16.61 279 VAL A C 1
ATOM 2132 O O . VAL A 1 279 ? -19.761 -18.413 22.671 1.00 18.08 279 VAL A O 1
ATOM 2136 N N . GLY A 1 280 ? -21.149 -18.110 24.395 1.00 21.38 280 GLY A N 1
ATOM 2137 C CA . GLY A 1 280 ? -20.207 -18.666 25.351 1.00 23.31 280 GLY A CA 1
ATOM 2138 C C . GLY A 1 280 ? -18.823 -18.042 25.368 1.00 23.27 280 GLY A C 1
ATOM 2139 O O . GLY A 1 280 ? -17.823 -18.734 25.588 1.00 28.27 280 GLY A O 1
ATOM 2140 N N . GLY A 1 281 ? -18.762 -16.733 25.161 1.00 23.74 281 GLY A N 1
ATOM 2141 C CA . GLY A 1 281 ? -17.485 -16.006 25.133 1.00 24.31 281 GLY A CA 1
ATOM 2142 C C . GLY A 1 281 ? -16.632 -16.257 23.892 1.00 22.46 281 GLY A C 1
ATOM 2143 O O . GLY A 1 281 ? -15.499 -15.809 23.832 1.00 27.06 281 GLY A O 1
ATOM 2144 N N . GLN A 1 282 ? -17.174 -16.959 22.901 1.00 19.91 282 GLN A N 1
ATOM 2145 C CA . GLN A 1 282 ? -16.437 -17.280 21.656 1.00 19.29 282 GLN A CA 1
ATOM 2146 C C . GLN A 1 282 ? -17.114 -16.604 20.475 1.00 15.29 282 GLN A C 1
ATOM 2147 O O . GLN A 1 282 ? -18.314 -16.325 20.518 1.00 14.88 282 GLN A O 1
ATOM 2153 N N . LEU A 1 283 ? -16.346 -16.355 19.422 1.00 14.30 283 LEU A N 1
ATOM 2154 C CA . LEU A 1 283 ? -16.876 -15.753 18.233 1.00 12.32 283 LEU A CA 1
ATOM 2155 C C . LEU A 1 283 ? -17.596 -16.807 17.399 1.00 11.67 283 LEU A C 1
ATOM 2156 O O . LEU A 1 283 ? -16.987 -17.597 16.678 1.00 14.45 283 LEU A O 1
ATOM 2161 N N . TRP A 1 284 ? -18.905 -16.790 17.483 1.00 10.36 284 TRP A N 1
ATOM 2162 C CA . TRP A 1 284 ? -19.762 -17.708 16.766 1.00 10.44 284 TRP A CA 1
ATOM 2163 C C . TRP A 1 284 ? -19.825 -17.343 15.288 1.00 9.93 284 TRP A C 1
ATOM 2164 O O . TRP A 1 284 ? -19.925 -18.212 14.417 1.00 10.64 284 TRP A O 1
ATOM 2175 N N . GLY A 1 285 ? -19.843 -16.042 14.999 1.00 9.86 285 GLY A N 1
ATOM 2176 C CA . GLY A 1 285 ? -20.031 -15.555 13.653 1.00 9.48 285 GLY A CA 1
ATOM 2177 C C . GLY A 1 285 ? -19.992 -14.037 13.640 1.00 8.40 285 GLY A C 1
ATOM 2178 O O . GLY A 1 285 ? -19.679 -13.407 14.645 1.00 9.00 285 GLY A O 1
ATOM 2179 N N . LEU A 1 286 ? -20.296 -13.501 12.463 1.00 8.58 286 LEU A N 1
ATOM 2180 C CA . LEU A 1 286 ? -20.318 -12.062 12.222 1.00 8.44 286 LEU A CA 1
ATOM 2181 C C . LEU A 1 286 ? -21.540 -11.733 11.382 1.00 8.22 286 LEU A C 1
ATOM 2182 O O . LEU A 1 286 ? -21.828 -12.429 10.410 1.00 8.80 286 LEU A O 1
ATOM 2187 N N . ILE A 1 287 ? -22.189 -10.618 11.700 1.00 8.44 287 ILE A N 1
ATOM 2188 C CA A ILE A 1 287 ? -23.092 -9.950 10.757 0.50 8.16 287 ILE A CA 1
ATOM 2189 C CA B ILE A 1 287 ? -23.096 -9.971 10.737 0.50 8.32 287 ILE A CA 1
ATOM 2190 C C . ILE A 1 287 ? -22.157 -9.135 9.865 1.00 7.43 287 ILE A C 1
ATOM 2191 O O . ILE A 1 287 ? -21.444 -8.268 10.365 1.00 9.18 287 ILE A O 1
ATOM 2200 N N . VAL A 1 288 ? -22.137 -9.438 8.564 1.00 7.53 288 VAL A N 1
ATOM 2201 C CA . VAL A 1 288 ? -21.211 -8.859 7.583 1.00 7.88 288 VAL A CA 1
ATOM 2202 C C . VAL A 1 288 ? -21.985 -7.976 6.617 1.00 7.66 288 VAL A C 1
ATOM 2203 O O . VAL A 1 288 ? -22.887 -8.443 5.925 1.00 8.67 288 VAL A O 1
ATOM 2207 N N . CYS A 1 289 ? -21.627 -6.704 6.576 1.00 7.98 289 CYS A N 1
ATOM 2208 C CA . CYS A 1 289 ? -22.336 -5.712 5.767 1.00 8.15 289 CYS A CA 1
ATOM 2209 C C . CYS A 1 289 ? -21.394 -5.133 4.738 1.00 7.45 289 CYS A C 1
ATOM 2210 O O . CYS A 1 289 ? -20.260 -4.764 5.070 1.00 8.19 289 CYS A O 1
ATOM 2213 N N . HIS A 1 290 ? -21.874 -5.006 3.500 1.00 7.99 290 HIS A N 1
ATOM 2214 C CA . HIS A 1 290 ? -21.122 -4.381 2.421 1.00 7.80 290 HIS A CA 1
ATOM 2215 C C . HIS A 1 290 ? -21.981 -3.335 1.708 1.00 7.71 290 HIS A C 1
ATOM 2216 O O . HIS A 1 290 ? -23.186 -3.519 1.529 1.00 8.61 290 HIS A O 1
ATOM 2223 N N . HIS A 1 291 ? -21.317 -2.299 1.254 1.00 7.86 291 HIS A N 1
ATOM 2224 C CA . HIS A 1 291 ? -21.860 -1.351 0.275 1.00 7.94 291 HIS A CA 1
ATOM 2225 C C . HIS A 1 291 ? -20.881 -1.263 -0.864 1.00 7.93 291 HIS A C 1
ATOM 2226 O O . HIS A 1 291 ? -19.671 -1.289 -0.653 1.00 8.80 291 HIS A O 1
ATOM 2233 N N . GLN A 1 292 ? -21.382 -1.128 -2.100 1.00 8.85 292 GLN A N 1
ATOM 2234 C CA A GLN A 1 292 ? -20.516 -0.994 -3.260 0.30 9.95 292 GLN A CA 1
ATOM 2235 C CA B GLN A 1 292 ? -20.496 -1.022 -3.242 0.70 9.42 292 GLN A CA 1
ATOM 2236 C C . GLN A 1 292 ? -19.795 0.341 -3.300 1.00 10.71 292 GLN A C 1
ATOM 2237 O O . GLN A 1 292 ? -18.620 0.402 -3.650 1.00 15.41 292 GLN A O 1
ATOM 2248 N N A THR A 1 293 ? -20.418 1.421 -2.910 0.50 9.79 293 THR A N 1
ATOM 2249 N N B THR A 1 293 ? -20.438 1.362 -2.783 0.50 10.14 293 THR A N 1
ATOM 2250 C CA A THR A 1 293 ? -19.712 2.682 -2.790 0.50 9.25 293 THR A CA 1
ATOM 2251 C CA B THR A 1 293 ? -19.978 2.742 -2.762 0.50 11.21 293 THR A CA 1
ATOM 2252 C C A THR A 1 293 ? -19.256 2.862 -1.361 0.50 9.00 293 THR A C 1
ATOM 2253 C C B THR A 1 293 ? -19.523 3.024 -1.323 0.50 10.22 293 THR A C 1
ATOM 2254 O O A THR A 1 293 ? -19.626 2.142 -0.459 0.50 8.89 293 THR A O 1
ATOM 2255 O O B THR A 1 293 ? -20.122 2.468 -0.382 0.50 10.10 293 THR A O 1
ATOM 2262 N N . PRO A 1 294 ? -18.479 3.893 -1.096 1.00 9.58 294 PRO A N 1
ATOM 2263 C CA . PRO A 1 294 ? -18.216 4.311 0.282 1.00 9.40 294 PRO A CA 1
ATOM 2264 C C . PRO A 1 294 ? -19.516 4.737 0.941 1.00 9.04 294 PRO A C 1
ATOM 2265 O O . PRO A 1 294 ? -20.456 5.180 0.282 1.00 9.79 294 PRO A O 1
ATOM 2269 N N A TYR A 1 295 ? -19.567 4.612 2.256 0.50 8.39 295 TYR A N 1
ATOM 2270 N N B TYR A 1 295 ? -19.579 4.620 2.271 0.50 8.86 295 TYR A N 1
ATOM 2271 C CA A TYR A 1 295 ? -20.768 4.886 2.978 0.50 8.19 295 TYR A CA 1
ATOM 2272 C CA B TYR A 1 295 ? -20.819 4.779 3.026 0.50 9.47 295 TYR A CA 1
ATOM 2273 C C A TYR A 1 295 ? -20.393 4.979 4.427 0.50 8.56 295 TYR A C 1
ATOM 2274 C C B TYR A 1 295 ? -20.469 4.929 4.484 0.50 9.84 295 TYR A C 1
ATOM 2275 O O A TYR A 1 295 ? -19.717 4.084 4.950 0.50 9.54 295 TYR A O 1
ATOM 2276 O O B TYR A 1 295 ? -19.925 3.998 5.085 0.50 9.78 295 TYR A O 1
ATOM 2293 N N . VAL A 1 296 ? -20.770 6.077 5.066 1.00 9.59 296 VAL A N 1
ATOM 2294 C CA . VAL A 1 296 ? -20.544 6.292 6.488 1.00 10.04 296 VAL A CA 1
ATOM 2295 C C . VAL A 1 296 ? -21.841 6.025 7.187 1.00 11.32 296 VAL A C 1
ATOM 2296 O O . VAL A 1 296 ? -22.750 6.870 7.168 1.00 13.27 296 VAL A O 1
ATOM 2300 N N . LEU A 1 297 ? -21.980 4.861 7.834 1.00 12.32 297 LEU A N 1
ATOM 2301 C CA . LEU A 1 297 ? -23.204 4.539 8.495 1.00 14.15 297 LEU A CA 1
ATOM 2302 C C . LEU A 1 297 ? -23.343 5.557 9.563 1.00 13.31 297 LEU A C 1
ATOM 2303 O O . LEU A 1 297 ? -22.421 5.780 10.380 1.00 14.99 297 LEU A O 1
ATOM 2308 N N . PRO A 1 298 ? -24.501 6.227 9.670 1.00 16.65 298 PRO A N 1
ATOM 2309 C CA . PRO A 1 298 ? -24.616 7.233 10.725 1.00 19.08 298 PRO A CA 1
ATOM 2310 C C . PRO A 1 298 ? -24.390 6.753 12.199 1.00 19.32 298 PRO A C 1
ATOM 2311 O O . PRO A 1 298 ? -24.771 5.661 12.529 1.00 21.47 298 PRO A O 1
ATOM 2315 N N . PRO A 1 299 ? -23.770 7.569 13.082 1.00 21.66 299 PRO A N 1
ATOM 2316 C CA . PRO A 1 299 ? -23.472 7.214 14.516 1.00 21.04 299 PRO A CA 1
ATOM 2317 C C . PRO A 1 299 ? -24.632 6.532 15.311 1.00 26.02 299 PRO A C 1
ATOM 2318 O O . PRO A 1 299 ? -24.444 5.503 15.999 1.00 27.82 299 PRO A O 1
ATOM 2322 N N A ASP A 1 300 ? -25.825 7.122 15.244 0.70 28.63 300 ASP A N 1
ATOM 2323 N N B ASP A 1 300 ? -25.818 7.122 15.238 0.30 28.04 300 ASP A N 1
ATOM 2324 C CA A ASP A 1 300 ? -26.974 6.559 15.956 0.70 26.20 300 ASP A CA 1
ATOM 2325 C CA B ASP A 1 300 ? -26.961 6.570 15.950 0.30 26.22 300 ASP A CA 1
ATOM 2326 C C A ASP A 1 300 ? -27.377 5.172 15.439 0.70 24.76 300 ASP A C 1
ATOM 2327 C C B ASP A 1 300 ? -27.284 5.159 15.457 0.30 25.28 300 ASP A C 1
ATOM 2328 O O A ASP A 1 300 ? -27.889 4.342 16.205 0.70 27.84 300 ASP A O 1
ATOM 2329 O O B ASP A 1 300 ? -27.597 4.280 16.266 0.30 28.61 300 ASP A O 1
ATOM 2338 N N . LEU A 1 301 ? -27.178 4.935 14.147 1.00 23.57 301 LEU A N 1
ATOM 2339 C CA . LEU A 1 301 ? -27.429 3.610 13.592 1.00 22.27 301 LEU A CA 1
ATOM 2340 C C . LEU A 1 301 ? -26.362 2.599 14.053 1.00 20.38 301 LEU A C 1
ATOM 2341 O O . LEU A 1 301 ? -26.710 1.478 14.278 1.00 19.84 301 LEU A O 1
ATOM 2346 N N . ARG A 1 302 ? -25.094 2.989 14.248 1.00 18.69 302 ARG A N 1
ATOM 2347 C CA . ARG A 1 302 ? -24.110 2.036 14.824 1.00 17.66 302 ARG A CA 1
ATOM 2348 C C . ARG A 1 302 ? -24.503 1.550 16.196 1.00 19.18 302 ARG A C 1
ATOM 2349 O O . ARG A 1 302 ? -24.380 0.382 16.493 1.00 19.91 302 ARG A O 1
ATOM 2357 N N . THR A 1 303 ? -24.921 2.490 17.051 1.00 20.50 303 THR A N 1
ATOM 2358 C CA . THR A 1 303 ? -25.358 2.127 18.385 1.00 22.99 303 THR A CA 1
ATOM 2359 C C . THR A 1 303 ? -26.509 1.147 18.310 1.00 21.61 303 THR A C 1
ATOM 2360 O O . THR A 1 303 ? -26.538 0.170 19.028 1.00 21.98 303 THR A O 1
ATOM 2364 N N . THR A 1 304 ? -27.447 1.405 17.408 1.00 18.99 304 THR A N 1
ATOM 2365 C CA . THR A 1 304 ? -28.569 0.481 17.222 1.00 19.32 304 THR A CA 1
ATOM 2366 C C . THR A 1 304 ? -28.069 -0.909 16.805 1.00 17.93 304 THR A C 1
ATOM 2367 O O . THR A 1 304 ? -28.540 -1.953 17.295 1.00 17.92 304 THR A O 1
ATOM 2371 N N . LEU A 1 305 ? -27.128 -0.955 15.870 1.00 15.91 305 LEU A N 1
ATOM 2372 C CA . LEU A 1 305 ? -26.573 -2.244 15.452 1.00 15.73 305 LEU A CA 1
ATOM 2373 C C . LEU A 1 305 ? -25.893 -2.956 16.581 1.00 15.66 305 LEU A C 1
ATOM 2374 O O . LEU A 1 305 ? -25.940 -4.173 16.625 1.00 15.97 305 LEU A O 1
ATOM 2379 N N . GLU A 1 306 ? -25.159 -2.217 17.417 1.00 17.52 306 GLU A N 1
ATOM 2380 C CA . GLU A 1 306 ? -24.556 -2.860 18.614 1.00 18.23 306 GLU A CA 1
ATOM 2381 C C . GLU A 1 306 ? -25.576 -3.560 19.486 1.00 18.82 306 GLU A C 1
ATOM 2382 O O . GLU A 1 306 ? -25.372 -4.712 19.918 1.00 19.83 306 GLU A O 1
ATOM 2388 N N . TYR A 1 307 ? -26.670 -2.841 19.765 1.00 19.86 307 TYR A N 1
ATOM 2389 C CA A TYR A 1 307 ? -27.792 -3.412 20.520 0.50 22.63 307 TYR A CA 1
ATOM 2390 C CA B TYR A 1 307 ? -27.799 -3.377 20.510 0.50 23.80 307 TYR A CA 1
ATOM 2391 C C . TYR A 1 307 ? -28.303 -4.671 19.856 1.00 22.44 307 TYR A C 1
ATOM 2392 O O . TYR A 1 307 ? -28.539 -5.702 20.505 1.00 22.82 307 TYR A O 1
ATOM 2409 N N . LEU A 1 308 ? -28.509 -4.596 18.561 1.00 19.41 308 LEU A N 1
ATOM 2410 C CA . LEU A 1 308 ? -29.041 -5.727 17.834 1.00 19.08 308 LEU A CA 1
ATOM 2411 C C . LEU A 1 308 ? -28.057 -6.890 17.862 1.00 18.51 308 LEU A C 1
ATOM 2412 O O . LEU A 1 308 ? -28.490 -8.029 17.954 1.00 19.50 308 LEU A O 1
ATOM 2417 N N . GLY A 1 309 ? -26.747 -6.613 17.768 1.00 17.27 309 GLY A N 1
ATOM 2418 C CA . GLY A 1 309 ? -25.768 -7.682 17.855 1.00 17.60 309 GLY A CA 1
ATOM 2419 C C . GLY A 1 309 ? -25.829 -8.408 19.186 1.00 14.94 309 GLY A C 1
ATOM 2420 O O . GLY A 1 309 ? -25.724 -9.639 19.239 1.00 16.52 309 GLY A O 1
ATOM 2421 N N . ARG A 1 310 ? -25.964 -7.651 20.262 1.00 17.42 310 ARG A N 1
ATOM 2422 C CA . ARG A 1 310 ? -26.087 -8.271 21.565 1.00 18.55 310 ARG A CA 1
ATOM 2423 C C . ARG A 1 310 ? -27.337 -9.125 21.668 1.00 19.42 310 ARG A C 1
ATOM 2424 O O . ARG A 1 310 ? -27.294 -10.235 22.195 1.00 17.93 310 ARG A O 1
ATOM 2432 N N . LYS A 1 311 ? -28.448 -8.641 21.126 1.00 17.08 311 LYS A N 1
ATOM 2433 C CA . LYS A 1 311 ? -29.690 -9.405 21.122 1.00 17.53 311 LYS A CA 1
ATOM 2434 C C . LYS A 1 311 ? -29.569 -10.680 20.286 1.00 16.97 311 LYS A C 1
ATOM 2435 O O . LYS A 1 311 ? -29.975 -11.759 20.730 1.00 18.26 311 LYS A O 1
ATOM 2441 N N . LEU A 1 312 ? -28.989 -10.545 19.093 1.00 15.56 312 LEU A N 1
ATOM 2442 C CA . LEU A 1 312 ? -28.755 -11.696 18.242 1.00 15.04 312 LEU A CA 1
ATOM 2443 C C . LEU A 1 312 ? -27.906 -12.716 18.968 1.00 15.40 312 LEU A C 1
ATOM 2444 O O . LEU A 1 312 ? -28.220 -13.893 18.944 1.00 15.30 312 LEU A O 1
ATOM 2449 N N . SER A 1 313 ? -26.809 -12.265 19.588 1.00 14.74 313 SER A N 1
ATOM 2450 C CA . SER A 1 313 ? -25.951 -13.158 20.323 1.00 14.17 313 SER A CA 1
ATOM 2451 C C . SER A 1 313 ? -26.709 -13.921 21.399 1.00 15.87 313 SER A C 1
ATOM 2452 O O . SER A 1 313 ? -26.573 -15.126 21.521 1.00 16.18 313 SER A O 1
ATOM 2455 N N . GLY A 1 314 ? -27.516 -13.200 22.159 1.00 16.57 314 GLY A N 1
ATOM 2456 C CA . GLY A 1 314 ? -28.330 -13.785 23.209 1.00 18.91 314 GLY A CA 1
ATOM 2457 C C . GLY A 1 314 ? -29.303 -14.813 22.643 1.00 17.87 314 GLY A C 1
ATOM 2458 O O . GLY A 1 314 ? -29.524 -15.848 23.254 1.00 18.35 314 GLY A O 1
ATOM 2459 N N . GLN A 1 315 ? -29.897 -14.535 21.479 1.00 16.69 315 GLN A N 1
ATOM 2460 C CA . GLN A 1 315 ? -30.851 -15.454 20.869 1.00 16.47 315 GLN A CA 1
ATOM 2461 C C . GLN A 1 315 ? -30.202 -16.686 20.292 1.00 16.11 315 GLN A C 1
ATOM 2462 O O . GLN A 1 315 ? -30.733 -17.753 20.391 1.00 19.00 315 GLN A O 1
ATOM 2468 N N . VAL A 1 316 ? -29.027 -16.510 19.691 1.00 16.61 316 VAL A N 1
ATOM 2469 C CA . VAL A 1 316 ? -28.312 -17.664 19.184 1.00 16.91 316 VAL A CA 1
ATOM 2470 C C . VAL A 1 316 ? -27.961 -18.565 20.366 1.00 18.61 316 VAL A C 1
ATOM 2471 O O . VAL A 1 316 ? -28.164 -19.783 20.323 1.00 20.73 316 VAL A O 1
ATOM 2475 N N . GLN A 1 317 ? -27.459 -17.958 21.442 1.00 18.46 317 GLN A N 1
ATOM 2476 C CA . GLN A 1 317 ? -27.093 -18.719 22.651 1.00 20.32 317 GLN A CA 1
ATOM 2477 C C . GLN A 1 317 ? -28.301 -19.443 23.215 1.00 22.48 317 GLN A C 1
ATOM 2478 O O . GLN A 1 317 ? -28.205 -20.602 23.551 1.00 26.25 317 GLN A O 1
ATOM 2484 N N . ARG A 1 318 ? -29.425 -18.746 23.301 1.00 22.70 318 ARG A N 1
ATOM 2485 C CA A ARG A 1 318 ? -30.676 -19.268 23.812 0.50 22.17 318 ARG A CA 1
ATOM 2486 C CA B ARG A 1 318 ? -30.646 -19.320 23.849 0.50 23.56 318 ARG A CA 1
ATOM 2487 C C . ARG A 1 318 ? -31.097 -20.488 22.983 1.00 23.75 318 ARG A C 1
ATOM 2488 O O . ARG A 1 318 ? -31.435 -21.544 23.520 1.00 27.73 318 ARG A O 1
ATOM 2503 N N . LYS A 1 319 ? -31.069 -20.334 21.656 1.00 26.54 319 LYS A N 1
ATOM 2504 C CA . LYS A 1 319 ? -31.527 -21.397 20.743 1.00 29.82 319 LYS A CA 1
ATOM 2505 C C . LYS A 1 319 ? -30.658 -22.620 20.724 1.00 35.39 319 LYS A C 1
ATOM 2506 O O . LYS A 1 319 ? -31.149 -23.740 20.625 1.00 41.32 319 LYS A O 1
ATOM 2512 N N . GLU A 1 320 ? -29.356 -22.413 20.766 1.00 36.28 320 GLU A N 1
ATOM 2513 C CA . GLU A 1 320 ? -28.460 -23.550 20.800 1.00 38.45 320 GLU A CA 1
ATOM 2514 C C . GLU A 1 320 ? -28.645 -24.330 22.087 1.00 37.25 320 GLU A C 1
ATOM 2515 O O . GLU A 1 320 ? -28.554 -25.551 22.078 1.00 47.39 320 GLU A O 1
ATOM 2521 N N . ALA A 1 321 ? -28.936 -23.635 23.181 1.00 34.73 321 ALA A N 1
ATOM 2522 C CA . ALA A 1 321 ? -29.376 -24.293 24.407 1.00 36.80 321 ALA A CA 1
ATOM 2523 C C . ALA A 1 321 ? -30.792 -24.853 24.214 1.00 37.04 321 ALA A C 1
ATOM 2524 O O . ALA A 1 321 ? -31.065 -26.017 24.514 1.00 48.18 321 ALA A O 1
#

GO terms:
  GO:0042802 identical protein binding (F, IPI)

B-factor: mean 17.77, std 9.75, range [7.3, 85.78]

Foldseek 3Di:
DAAFAEVVVPTDDDDLVCLQNHPLQFNQWFFLQKWKWKAFLPFQATFKTWQNHCVFQVDGPVVRHGDGCCVRVVPCVVVCNVCQVKDWDWAAPDPVGIWIWIWDDDDRMIMIMIHDAVLLVVLLCQQVPQPADLSNQQSLQVSLCVLFVFQKKFWWFADPQQKIAGCYMDHDPPDDDRHGDIGDNSLCDDNNQLLCLVAFKEKDQFLPTDTTGMVVSAGVVVSHGDGRSNPNRRDGRNVNSVVCVVVLFGMKMWGFQAAPSGGRTITITTHNHRHDGGPVSVVSVNVSSVSSNVSVNVNVD

Sequence (301 aa):
LPFFPPLYLGGPEITTENCEEREPIHIPGSIQPHGALLLTADGHSGEVLQVSLNAATFLGQEPTTVLRRGQTLAALLPEQWPALLQAALLQYRATLDWPAAGHLSSLTVHRVAELLILEFEPTHALRNAMFALLESSAPNLLRRALAEVVATQTVREELTGFDRVMLYKKFAPDATGEMIAEARRREEGMMQQAFLLGHRRFPASHTTPAQARALYTTRHLLRLTADTRRAAAVPLDPVLNPQTNAPTPPLGGAVVLRRATSPPMMHMMQYLRNMMGVGSSSLSVSVVVGGQLWGLIIVCHHQQTTPYYVLPPDDLRTTLEYYLGRKLSGQVQRRKEA